Protein AF-A0A5J4PBJ5-F1 (afdb_monomer_lite)

Secondary structure (DSSP, 8-state):
--SSS-----SPPPPP---SS-----------SS-SS-------S-----PPS----HHHHHHTT-EEE-S--TT--EEEE-SSEEEEE-TTSSSS-HHHHTTSS--EEEESS-EE----TT---GGGGEEEEEETTEEEEEE----SSSHHHHHHHHHHHSSEEPP--------B-TTS-B--GGGEEEEEEEEETTTTEEEEEEEE-

Radius of gyration: 31.38 Å; chains: 1; bounding box: 60×84×75 Å

InterPro domains:
  IPR013320 Concanavalin A-like lectin/glucanase domain superfamily [SSF49899] (1-50)
  IPR041542 Beta-xylosidase, C-terminal Concanavalin A-like domain [PF17851] (7-49)

Sequence (209 aa):
STDGETFTTLGDRYPIAPGTWIGGKVGIFSSSPNIVQGKGYADFDYFRLQSPPQKIDREALVTRNNVHVEAFDTLSSLSVGNGSFTFTVDATGLQTFPEMYASGVPLGTYSEWGWHSYPNPKSLKQEESWQNFDFRGRPELYAVQIPLPGRAHEASEWYRINPHRMHLGNVGLELTDTNGAQKGANAISNIRQMLDLWNGEIISDFTYN

pLDDT: mean 91.48, std 8.56, range [60.34, 98.5]

Organism: NCBI:txid433724

Foldseek 3Di:
DVPVPDDDDDDDDDDDDDDDPDDDDDDDDDDDPDDDPDDDDDDDPDDDDDDDDDPDPVLVVQQVPKDKDFAWDLADWDWFDDQFKIWTDTLQQFQAPQVVNVVHPGTFIFGPPQKDADDDPVPQDQQLQWDWDDDPNDTDIDRDCDPDDDSSNVSSVRVVPPTDIDGPDGDHDQDADPVRHGDDSVQKHRWIWIQSRVVRDIDIDIDGD

Structure (mmCIF, N/CA/C/O backbone):
data_AF-A0A5J4PBJ5-F1
#
_entry.id   AF-A0A5J4PBJ5-F1
#
loop_
_atom_site.group_PDB
_atom_site.id
_atom_site.type_symbol
_atom_site.label_atom_id
_atom_site.label_alt_id
_atom_site.label_comp_id
_atom_site.label_asym_id
_atom_site.label_entity_id
_atom_site.label_seq_id
_atom_site.pdbx_PDB_ins_code
_atom_site.Cartn_x
_atom_site.Cartn_y
_atom_site.Cartn_z
_atom_site.occupancy
_atom_site.B_iso_or_equiv
_atom_site.auth_seq_id
_atom_site.auth_comp_id
_atom_site.auth_asym_id
_atom_site.auth_atom_id
_atom_site.pdbx_PDB_model_num
ATOM 1 N N . SER A 1 1 ? -22.355 -45.249 25.437 1.00 86.75 1 SER A N 1
ATOM 2 C CA . SER A 1 1 ? -21.402 -46.318 25.777 1.00 86.75 1 SER A CA 1
ATOM 3 C C . SER A 1 1 ? -21.585 -46.650 27.247 1.00 86.75 1 SER A C 1
ATOM 5 O O . SER A 1 1 ? -21.839 -45.729 28.017 1.00 86.75 1 SER A O 1
ATOM 7 N N . THR A 1 2 ? -21.515 -47.927 27.616 1.00 92.81 2 THR A N 1
ATOM 8 C CA . THR A 1 2 ? -21.540 -48.404 29.016 1.00 92.81 2 THR A CA 1
ATOM 9 C C . THR A 1 2 ? -20.227 -49.075 29.429 1.00 92.81 2 THR A C 1
ATOM 11 O O . THR A 1 2 ? -20.085 -49.463 30.580 1.00 92.81 2 THR A O 1
ATOM 14 N N . ASP A 1 3 ? -19.288 -49.226 28.494 1.00 94.38 3 ASP A N 1
ATOM 15 C CA . ASP A 1 3 ? -18.006 -49.927 28.639 1.00 94.38 3 ASP A CA 1
ATOM 16 C C . ASP A 1 3 ? -16.792 -49.009 28.393 1.00 94.38 3 ASP A C 1
ATOM 18 O O . ASP A 1 3 ? -15.665 -49.392 28.673 1.00 94.38 3 ASP A O 1
ATOM 22 N N . GLY A 1 4 ? -17.006 -47.796 27.874 1.00 86.69 4 GLY A N 1
ATOM 23 C CA . GLY A 1 4 ? -15.939 -46.867 27.493 1.00 86.69 4 GLY A CA 1
ATOM 24 C C . GLY A 1 4 ? -15.234 -47.212 26.175 1.00 86.69 4 GLY A C 1
ATOM 25 O O . GLY A 1 4 ? -14.397 -46.430 25.726 1.00 86.69 4 GLY A O 1
ATOM 26 N N . GLU A 1 5 ? -15.592 -48.325 25.532 1.00 91.69 5 GLU A N 1
ATOM 27 C CA . GLU A 1 5 ? -14.944 -48.842 24.319 1.00 91.69 5 GLU A CA 1
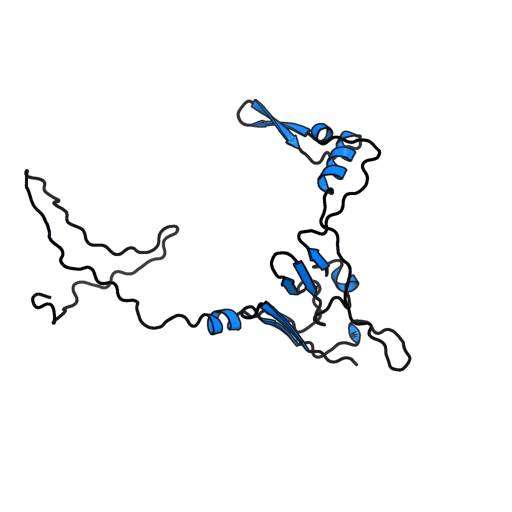ATOM 28 C C . GLU A 1 5 ? -15.894 -48.826 23.117 1.00 91.69 5 GLU A C 1
ATOM 30 O O . GLU A 1 5 ? -15.523 -48.384 22.027 1.00 91.69 5 GLU A O 1
ATOM 35 N N . THR A 1 6 ? -17.148 -49.237 23.316 1.00 93.62 6 THR A N 1
ATOM 36 C CA . THR A 1 6 ? -18.149 -49.335 22.255 1.00 93.62 6 THR A CA 1
ATOM 37 C C . THR A 1 6 ? -19.074 -48.123 22.274 1.00 93.62 6 THR A C 1
ATOM 39 O O . THR A 1 6 ? -19.805 -47.866 23.239 1.00 93.62 6 THR A O 1
ATOM 42 N N . PHE A 1 7 ? -19.086 -47.371 21.172 1.00 90.62 7 PHE A N 1
ATOM 43 C CA . PHE A 1 7 ? -19.901 -46.167 21.019 1.00 90.62 7 PHE A CA 1
ATOM 44 C C . PHE A 1 7 ? -21.021 -46.385 19.999 1.00 90.62 7 PHE A C 1
ATOM 46 O O . PHE A 1 7 ? -20.785 -46.814 18.874 1.00 90.62 7 PHE A O 1
ATOM 53 N N . THR A 1 8 ? -22.247 -46.035 20.387 1.00 93.00 8 THR A N 1
ATOM 54 C CA . THR A 1 8 ? -23.425 -46.038 19.512 1.00 93.00 8 THR A CA 1
ATOM 55 C C . THR A 1 8 ? -23.880 -44.602 19.303 1.00 93.00 8 THR A C 1
ATOM 57 O O . THR A 1 8 ? -24.011 -43.846 20.267 1.00 93.00 8 THR A O 1
ATOM 60 N N . THR A 1 9 ? -24.113 -44.216 18.051 1.00 90.00 9 THR A N 1
ATOM 61 C CA . THR A 1 9 ? -24.682 -42.907 17.715 1.00 90.00 9 THR A CA 1
ATOM 62 C C . THR A 1 9 ? -26.139 -42.837 18.173 1.00 90.00 9 THR A C 1
ATOM 64 O O . THR A 1 9 ? -26.901 -43.775 17.951 1.00 90.00 9 THR A O 1
ATOM 67 N N . LEU A 1 10 ? -26.522 -41.727 18.806 1.00 89.44 10 LEU A N 1
ATOM 68 C CA . LEU A 1 10 ? -27.890 -41.465 19.252 1.00 89.44 10 LEU A CA 1
ATOM 69 C C . LEU A 1 10 ? -28.446 -40.231 18.540 1.00 89.44 10 LEU A C 1
ATOM 71 O O . LEU A 1 10 ? -27.765 -39.209 18.469 1.00 89.44 10 LEU A O 1
ATOM 75 N N . GLY A 1 11 ? -29.698 -40.327 18.092 1.00 89.31 11 GLY A N 1
ATOM 76 C CA . GLY A 1 11 ? -30.426 -39.230 17.455 1.00 89.31 11 GLY A CA 1
ATOM 77 C C . GLY A 1 11 ? -29.933 -38.868 16.053 1.00 89.31 11 GLY A C 1
ATOM 78 O O . GLY A 1 11 ? -28.970 -39.433 15.530 1.00 89.31 11 GLY A O 1
ATOM 79 N N . ASP A 1 12 ? -30.624 -37.905 15.450 1.00 89.31 12 ASP A N 1
ATOM 80 C CA . ASP A 1 12 ? -30.258 -37.350 14.152 1.00 89.31 12 ASP A CA 1
ATOM 81 C C . ASP A 1 12 ? -29.127 -36.326 14.280 1.00 89.31 12 ASP A C 1
ATOM 83 O O . ASP A 1 12 ? -28.927 -35.692 15.322 1.00 89.31 12 ASP A O 1
ATOM 87 N N . ARG A 1 13 ? -28.387 -36.119 13.186 1.00 82.19 13 ARG A N 1
ATOM 88 C CA . ARG A 1 13 ? -27.387 -35.050 13.134 1.00 82.19 13 ARG A CA 1
ATOM 89 C C . ARG A 1 13 ? -28.071 -33.693 13.267 1.00 82.19 13 ARG A C 1
ATOM 91 O O . ARG A 1 13 ? -28.908 -33.330 12.445 1.00 82.19 13 ARG A O 1
ATOM 98 N N . TYR A 1 14 ? -27.635 -32.915 14.251 1.00 80.94 14 TYR A N 1
ATOM 99 C CA . TYR A 1 14 ? -28.054 -31.528 14.394 1.00 80.94 14 TYR A CA 1
ATOM 100 C C . TYR A 1 14 ? -27.397 -30.657 13.303 1.00 80.94 14 TYR A C 1
ATOM 102 O O . TYR A 1 14 ? -26.163 -30.622 13.224 1.00 80.94 14 TYR A O 1
ATOM 110 N N . PRO A 1 15 ? -28.169 -29.953 12.455 1.00 79.75 15 PRO A N 1
ATOM 111 C CA . PRO A 1 15 ? -27.610 -29.061 11.448 1.00 79.75 15 PRO A CA 1
ATOM 112 C C . PRO A 1 15 ? -27.030 -27.809 12.117 1.00 79.75 15 PRO A C 1
ATOM 114 O O . PRO A 1 15 ? -27.721 -27.082 12.828 1.00 79.75 15 PRO A O 1
ATOM 117 N N . ILE A 1 16 ? -25.746 -27.540 11.883 1.00 77.56 16 ILE A N 1
ATOM 118 C CA . ILE A 1 16 ? -25.088 -26.329 12.383 1.00 77.56 16 ILE A CA 1
ATOM 119 C C . ILE A 1 16 ? -25.362 -25.188 11.397 1.00 77.56 16 ILE A C 1
ATOM 121 O O . ILE A 1 16 ? -25.032 -25.305 10.218 1.00 77.56 16 ILE A O 1
ATOM 125 N N . ALA A 1 17 ? -25.933 -24.084 11.884 1.00 79.81 17 ALA A N 1
ATOM 126 C CA . ALA A 1 17 ? -26.151 -22.861 11.112 1.00 79.81 17 ALA A CA 1
ATOM 127 C C . ALA A 1 17 ? -25.206 -21.734 11.586 1.00 79.81 17 ALA A C 1
ATOM 129 O O . ALA A 1 17 ? -24.946 -21.634 12.790 1.00 79.81 17 ALA A O 1
ATOM 130 N N . PRO A 1 18 ? -24.692 -20.876 10.685 1.00 76.19 18 PRO A N 1
ATOM 131 C CA . PRO A 1 18 ? -23.873 -19.726 11.065 1.00 76.19 18 PRO A CA 1
ATOM 132 C C . PRO A 1 18 ? -24.654 -18.731 11.937 1.00 76.19 18 PRO A C 1
ATOM 134 O O . PRO A 1 18 ? -25.754 -18.316 11.577 1.00 76.19 18 PRO A O 1
ATOM 137 N N . GLY A 1 19 ? -24.073 -18.327 13.069 1.00 73.81 19 GLY A N 1
ATOM 138 C CA . GLY A 1 19 ? -24.563 -17.231 13.912 1.00 73.81 19 GLY A CA 1
ATOM 139 C C . GLY A 1 19 ? -23.715 -15.965 13.752 1.00 73.81 19 GLY A C 1
ATOM 140 O O . GLY A 1 19 ? -22.607 -16.017 13.226 1.00 73.81 19 GLY A O 1
ATOM 141 N N . THR A 1 20 ? -24.219 -14.819 14.215 1.00 71.81 20 THR A N 1
ATOM 142 C CA . THR A 1 20 ? -23.612 -13.501 13.941 1.00 71.81 20 THR A CA 1
ATOM 143 C C . THR A 1 20 ? -22.447 -13.129 14.872 1.00 71.81 20 THR A C 1
ATOM 145 O O . THR A 1 20 ? -21.582 -12.365 14.461 1.00 71.81 20 THR A O 1
ATOM 148 N N . TRP A 1 21 ? -22.398 -13.642 16.114 1.00 61.44 21 TRP A N 1
ATOM 149 C CA . TRP A 1 21 ? -21.485 -13.095 17.144 1.00 61.44 21 TRP A CA 1
ATOM 150 C C . TRP A 1 21 ? -20.785 -14.110 18.058 1.00 61.44 21 TRP A C 1
ATOM 152 O O . TRP A 1 21 ? -19.804 -13.761 18.709 1.00 61.44 21 TRP A O 1
ATOM 162 N N . ILE A 1 22 ? -21.257 -15.357 18.143 1.00 61.50 22 ILE A N 1
ATOM 163 C CA . ILE A 1 22 ? -20.653 -16.391 18.998 1.00 61.50 22 ILE A CA 1
ATOM 164 C C . ILE A 1 22 ? -20.641 -17.709 18.218 1.00 61.50 22 ILE A C 1
ATOM 166 O O . ILE A 1 22 ? -21.672 -18.128 17.694 1.00 61.50 22 ILE A O 1
ATOM 170 N N . GLY A 1 23 ? -19.470 -18.346 18.125 1.00 76.06 23 GLY A N 1
ATOM 171 C CA . GLY A 1 23 ? -19.312 -19.663 17.501 1.00 76.06 23 GLY A CA 1
ATOM 172 C C . GLY A 1 23 ? -19.930 -20.796 18.329 1.00 76.06 23 GLY A C 1
ATOM 173 O O . GLY A 1 23 ? -20.296 -20.613 19.491 1.00 76.06 23 GLY A O 1
ATOM 174 N N . GLY A 1 24 ? -20.029 -21.987 17.734 1.00 78.62 24 GLY A N 1
ATOM 175 C CA . GLY A 1 24 ? -20.521 -23.179 18.429 1.00 78.62 24 GLY A CA 1
ATOM 176 C C . GLY A 1 24 ? -19.704 -23.495 19.688 1.00 78.62 24 GLY A C 1
ATOM 177 O O . GLY A 1 24 ? -18.477 -23.399 19.682 1.00 78.62 24 GLY A O 1
ATOM 178 N N . LYS A 1 25 ? -20.389 -23.878 20.769 1.00 83.31 25 LYS A N 1
ATOM 179 C CA . LYS A 1 25 ? -19.780 -24.310 22.034 1.00 83.31 25 LYS A CA 1
ATOM 180 C C . LYS A 1 25 ? -20.180 -25.749 22.328 1.00 83.31 25 LYS A C 1
ATOM 182 O O . LYS A 1 25 ? -21.309 -26.146 22.059 1.00 83.31 25 LYS A O 1
ATOM 187 N N . VAL A 1 26 ? -19.261 -26.501 22.918 1.00 85.12 26 VAL A N 1
ATOM 188 C CA . VAL A 1 26 ? -19.508 -27.839 23.459 1.00 85.12 26 VAL A CA 1
ATOM 189 C C . VAL A 1 26 ? -19.313 -27.789 24.971 1.00 85.12 26 VAL A C 1
ATOM 191 O O . VAL A 1 26 ? -18.428 -27.086 25.457 1.00 85.12 26 VAL A O 1
ATOM 194 N N . GLY A 1 27 ? -20.153 -28.499 25.719 1.00 88.81 27 GLY A N 1
ATOM 195 C CA . GLY A 1 27 ? -20.081 -28.520 27.174 1.00 88.81 27 GLY A CA 1
ATOM 196 C C . GLY A 1 27 ? -20.908 -29.643 27.782 1.00 88.81 27 GLY A C 1
ATOM 197 O O . GLY A 1 27 ? -21.779 -30.217 27.131 1.00 88.81 27 GLY A O 1
ATOM 198 N N . ILE A 1 28 ? -20.612 -29.936 29.043 1.00 91.75 28 ILE A N 1
ATOM 199 C CA . ILE A 1 28 ? -21.356 -30.864 29.891 1.00 91.75 28 ILE A CA 1
ATOM 200 C C . ILE A 1 28 ? -22.253 -30.029 30.812 1.00 91.75 28 ILE A C 1
ATOM 202 O O . ILE A 1 28 ? -21.803 -29.026 31.364 1.00 91.75 28 ILE A O 1
ATOM 206 N N . PHE A 1 29 ? -23.511 -30.432 30.991 1.00 89.81 29 PHE A N 1
ATOM 207 C CA . PHE A 1 29 ? -24.440 -29.786 31.918 1.00 89.81 29 PHE A CA 1
ATOM 208 C C . PHE A 1 29 ? -25.154 -30.827 32.786 1.00 89.81 29 PHE A C 1
ATOM 210 O O . PHE A 1 29 ? -25.405 -31.948 32.351 1.00 89.81 29 PHE A O 1
ATOM 217 N N . SER A 1 30 ? -25.496 -30.440 34.014 1.00 86.44 30 SER A N 1
ATOM 218 C CA . SER A 1 30 ? -26.369 -31.193 34.918 1.00 86.44 30 SER A CA 1
ATOM 219 C C . SER A 1 30 ? -27.529 -30.281 35.298 1.00 86.44 30 SER A C 1
ATOM 221 O O . SER A 1 30 ? -27.309 -29.172 35.786 1.00 86.44 30 SER A O 1
ATOM 223 N N . SER A 1 31 ? -28.760 -30.701 35.011 1.00 84.38 31 SER A N 1
ATOM 224 C CA . SER A 1 31 ? -29.967 -29.917 35.271 1.00 84.38 31 SER A CA 1
ATOM 225 C C . SER A 1 31 ? -31.034 -30.771 35.951 1.00 84.38 31 SER A C 1
ATOM 227 O O . SER A 1 31 ? -31.181 -31.958 35.669 1.00 84.38 31 SER A O 1
ATOM 229 N N . SER A 1 32 ? -31.789 -30.156 36.864 1.00 80.69 32 SER A N 1
ATOM 230 C CA . SER A 1 32 ? -32.938 -30.772 37.535 1.00 80.69 32 SER A CA 1
ATOM 231 C C . SER A 1 32 ? -34.193 -29.961 37.199 1.00 80.69 32 SER A C 1
ATOM 233 O O . SER A 1 32 ? -34.462 -28.953 37.853 1.00 80.69 32 SER A O 1
ATOM 235 N N . PRO A 1 33 ? -34.936 -30.328 36.139 1.00 71.56 33 PRO A N 1
ATOM 236 C CA . PRO A 1 33 ? -36.026 -29.499 35.619 1.00 71.56 33 PRO A CA 1
ATOM 237 C C . PRO A 1 33 ? -37.281 -29.475 36.511 1.00 71.56 33 PRO A C 1
ATOM 239 O O . PRO A 1 33 ? -38.112 -28.591 36.345 1.00 71.56 33 PRO A O 1
ATOM 242 N N . ASN A 1 34 ? -37.409 -30.395 37.478 1.00 71.00 34 ASN A N 1
ATOM 243 C CA . ASN A 1 34 ? -38.573 -30.528 38.363 1.00 71.00 34 ASN A CA 1
ATOM 244 C C . ASN A 1 34 ? -38.145 -30.470 39.837 1.00 71.00 34 ASN A C 1
ATOM 246 O O . ASN A 1 34 ? -38.118 -31.494 40.518 1.00 71.00 34 ASN A O 1
ATOM 250 N N . ILE A 1 35 ? -37.761 -29.284 40.318 1.00 60.34 35 ILE A N 1
ATOM 251 C CA . ILE A 1 35 ? -37.237 -29.076 41.677 1.00 60.34 35 ILE A CA 1
ATOM 252 C C . ILE A 1 35 ? -38.293 -29.454 42.732 1.00 60.34 35 ILE A C 1
ATOM 254 O O . ILE A 1 35 ? -39.087 -28.630 43.176 1.00 60.34 35 ILE A O 1
ATOM 258 N N . VAL A 1 36 ? -38.251 -30.700 43.191 1.00 63.38 36 VAL A N 1
ATOM 259 C CA . VAL A 1 36 ? -38.542 -31.046 44.582 1.00 63.38 36 VAL A CA 1
ATOM 260 C C . VAL A 1 36 ? -37.186 -30.998 45.279 1.00 63.38 36 VAL A C 1
ATOM 262 O O . VAL A 1 36 ? -36.222 -31.537 44.741 1.00 63.38 36 VAL A O 1
ATOM 265 N N . GLN A 1 37 ? -37.075 -30.292 46.406 1.00 62.34 37 GLN A N 1
ATOM 266 C CA . GLN A 1 37 ? -35.849 -30.152 47.210 1.00 62.34 37 GLN A CA 1
ATOM 267 C C . GLN A 1 37 ? -34.965 -31.418 47.152 1.00 62.34 37 GLN A C 1
ATOM 269 O O . GLN A 1 37 ? -35.304 -32.447 47.732 1.00 62.34 37 GLN A O 1
ATOM 274 N N . GLY A 1 38 ? -33.848 -31.362 46.422 1.00 65.00 38 GLY A N 1
ATOM 275 C CA . GLY A 1 38 ? -33.035 -32.540 46.119 1.00 65.00 38 GLY A CA 1
ATOM 276 C C . GLY A 1 38 ? -31.552 -32.200 46.015 1.00 65.00 38 GLY A C 1
ATOM 277 O O . GLY A 1 38 ? -31.186 -31.138 45.521 1.00 65.00 38 GLY A O 1
ATOM 278 N N . LYS A 1 39 ? -30.697 -33.108 46.498 1.00 71.81 39 LYS A N 1
ATOM 279 C CA . LYS A 1 39 ? -29.227 -32.972 46.542 1.00 71.81 39 LYS A CA 1
ATOM 280 C C . LYS A 1 39 ? -28.530 -33.681 45.368 1.00 71.81 39 LYS A C 1
ATOM 282 O O . LYS A 1 39 ? -27.473 -34.276 45.552 1.00 71.81 39 LYS A O 1
ATOM 287 N N . GLY A 1 40 ? -29.156 -33.708 44.192 1.00 78.50 40 GLY A N 1
ATOM 288 C CA . GLY A 1 40 ? -28.596 -34.408 43.033 1.00 78.50 40 GLY A CA 1
ATOM 289 C C . GLY A 1 40 ? -27.263 -33.798 42.595 1.00 78.50 40 GLY A C 1
ATOM 290 O O . GLY A 1 40 ? -27.162 -32.580 42.469 1.00 78.50 40 GLY A O 1
ATOM 291 N N . TYR A 1 41 ? -26.258 -34.638 42.352 1.00 84.38 41 TYR A N 1
ATOM 292 C CA . TYR A 1 41 ? -24.977 -34.253 41.762 1.00 84.38 41 TYR A CA 1
ATOM 293 C C . TYR A 1 41 ? -24.622 -35.217 40.625 1.00 84.38 41 TYR A C 1
ATOM 295 O O . TYR A 1 41 ? -25.088 -36.356 40.598 1.00 84.38 41 TYR A O 1
ATOM 303 N N . ALA A 1 42 ? -23.821 -34.739 39.677 1.00 90.56 42 ALA A N 1
ATOM 304 C CA . ALA A 1 42 ? -23.218 -35.549 38.628 1.00 90.56 42 ALA A CA 1
ATOM 305 C C . ALA A 1 42 ? -21.701 -35.407 38.749 1.00 90.56 42 ALA A C 1
ATOM 307 O O . ALA A 1 42 ? -21.215 -34.295 38.961 1.00 90.56 42 ALA A O 1
ATOM 308 N N . ASP A 1 43 ? -20.990 -36.522 38.636 1.00 92.88 43 ASP A N 1
ATOM 309 C CA . ASP A 1 43 ? -19.534 -36.566 38.699 1.00 92.88 43 ASP A CA 1
ATOM 310 C C . ASP A 1 43 ? -18.984 -36.966 37.327 1.00 92.88 43 ASP A C 1
ATOM 312 O O . ASP A 1 43 ? -19.489 -37.902 36.699 1.00 92.88 43 ASP A O 1
ATOM 316 N N . PHE A 1 44 ? -18.003 -36.213 36.835 1.00 92.75 44 PHE A N 1
ATOM 317 C CA . PHE A 1 44 ? -17.455 -36.356 35.488 1.00 92.75 44 PHE A CA 1
ATOM 318 C C . PHE A 1 44 ? -15.951 -36.576 35.584 1.00 92.75 44 PHE A C 1
ATOM 320 O O . PHE A 1 44 ? -15.212 -35.664 35.942 1.00 92.75 44 PHE A O 1
ATOM 327 N N . ASP A 1 45 ? -15.507 -37.772 35.208 1.00 93.56 45 ASP A N 1
ATOM 328 C CA . ASP A 1 45 ? -14.101 -38.171 35.306 1.00 93.56 45 ASP A CA 1
ATOM 329 C C . ASP A 1 45 ? -13.203 -37.417 34.304 1.00 93.56 45 ASP A C 1
ATOM 331 O O . ASP A 1 45 ? -12.143 -36.899 34.653 1.00 93.56 45 ASP A O 1
ATOM 335 N N . TYR A 1 46 ? -13.640 -37.269 33.046 1.00 91.88 46 TYR A N 1
ATOM 336 C CA . TYR A 1 46 ? -12.888 -36.510 32.043 1.00 91.88 46 TYR A CA 1
ATOM 337 C C . TYR A 1 46 ? -13.766 -35.871 30.963 1.00 91.88 46 TYR A C 1
ATOM 339 O O . TYR A 1 46 ? -14.846 -36.350 30.617 1.00 91.88 46 TYR A O 1
ATOM 347 N N . PHE A 1 47 ? -13.237 -34.803 30.361 1.00 90.75 47 PHE A N 1
ATOM 348 C CA . PHE A 1 47 ? -13.754 -34.194 29.137 1.00 90.75 47 PHE A CA 1
ATOM 349 C C . PHE A 1 47 ? -12.658 -34.214 28.068 1.00 90.75 47 PHE A C 1
ATOM 351 O O . PHE A 1 47 ? -11.582 -33.649 28.263 1.00 90.75 47 PHE A O 1
ATOM 358 N N . ARG A 1 48 ? -12.913 -34.882 26.936 1.00 87.44 48 ARG A N 1
ATOM 359 C CA . ARG A 1 48 ? -11.948 -35.012 25.835 1.00 87.44 48 ARG A CA 1
ATOM 360 C C . ARG A 1 48 ? -12.446 -34.266 24.601 1.00 87.44 48 ARG A C 1
ATOM 362 O O . ARG A 1 48 ? -13.476 -34.622 24.038 1.00 87.44 48 ARG A O 1
ATOM 369 N N . LEU A 1 49 ? -11.662 -33.291 24.145 1.00 84.19 49 LEU A N 1
ATOM 370 C CA . LEU A 1 49 ? -11.829 -32.642 22.846 1.00 84.19 49 LEU A CA 1
ATOM 371 C C . LEU A 1 49 ? -10.745 -33.157 21.891 1.00 84.19 49 LEU A C 1
ATOM 373 O O . LEU A 1 49 ? -9.564 -33.137 22.231 1.00 84.19 49 LEU A O 1
ATOM 377 N N . GLN A 1 50 ? -11.134 -33.613 20.703 1.00 79.44 50 GLN A N 1
ATOM 378 C CA . GLN A 1 50 ? -10.205 -33.984 19.635 1.00 79.44 50 GLN A CA 1
ATOM 379 C C . GLN A 1 50 ? -10.497 -33.113 18.416 1.00 79.44 50 GLN A C 1
ATOM 381 O O . GLN A 1 50 ? -11.648 -32.995 17.997 1.00 79.44 50 GLN A O 1
ATOM 386 N N . SER A 1 51 ? -9.463 -32.483 17.860 1.00 69.94 51 SER A N 1
ATOM 387 C CA . SER A 1 51 ? -9.599 -31.739 16.608 1.00 69.94 51 SER A CA 1
ATOM 388 C C . SER A 1 51 ? -9.980 -32.698 15.474 1.00 69.94 51 SER A C 1
ATOM 390 O O . SER A 1 51 ? -9.402 -33.785 15.397 1.00 69.94 51 SER A O 1
ATOM 392 N N . PRO A 1 52 ? -10.903 -32.324 14.570 1.00 65.75 52 PRO A N 1
ATOM 393 C CA . PRO A 1 52 ? -11.124 -33.102 13.355 1.00 65.75 52 PRO A CA 1
ATOM 394 C C . PRO A 1 52 ? -9.844 -33.113 12.484 1.00 65.75 52 PRO A C 1
ATOM 396 O O . PRO A 1 52 ? -9.073 -32.149 12.534 1.00 65.75 52 PRO A O 1
ATOM 399 N N . PRO A 1 53 ? -9.587 -34.160 11.672 1.00 65.44 53 PRO A N 1
ATOM 400 C CA . PRO A 1 53 ? -8.563 -34.099 10.621 1.00 65.44 53 PRO A CA 1
ATOM 401 C C . PRO A 1 53 ? -9.099 -33.177 9.504 1.00 65.44 53 PRO A C 1
ATOM 403 O O . PRO A 1 53 ? -10.300 -33.173 9.258 1.00 65.44 53 PRO A O 1
ATOM 406 N N . GLN A 1 54 ? -8.366 -32.321 8.790 1.00 67.31 54 GLN A N 1
ATOM 407 C CA . GLN A 1 54 ? -6.947 -32.119 8.491 1.00 67.31 54 GLN A CA 1
ATOM 408 C C . GLN A 1 54 ? -6.581 -30.658 8.837 1.00 67.31 54 GLN A C 1
ATOM 410 O O . GLN A 1 54 ? -7.399 -29.751 8.677 1.00 67.31 54 GLN A O 1
ATOM 415 N N . LYS A 1 55 ? -5.360 -30.407 9.329 1.00 81.81 55 LYS A N 1
ATOM 416 C CA . LYS A 1 55 ? -4.864 -29.046 9.608 1.00 81.81 55 LYS A CA 1
ATOM 417 C C . LYS A 1 55 ? -4.962 -28.203 8.328 1.00 81.81 55 LYS A C 1
ATOM 419 O O . LYS A 1 55 ? -4.537 -28.670 7.278 1.00 81.81 55 LYS A O 1
ATOM 424 N N . ILE A 1 56 ? -5.507 -26.985 8.417 1.00 87.06 56 ILE A N 1
ATOM 425 C CA . ILE A 1 56 ? -5.550 -26.056 7.276 1.00 87.06 56 ILE A CA 1
ATOM 426 C C . ILE A 1 56 ? -4.119 -25.825 6.795 1.00 87.06 56 ILE A C 1
ATOM 428 O O . ILE A 1 56 ? -3.272 -25.379 7.578 1.00 87.06 56 ILE A O 1
ATOM 432 N N . ASP A 1 57 ? -3.886 -26.103 5.517 1.00 92.06 57 ASP A N 1
ATOM 433 C CA . ASP A 1 57 ? -2.697 -25.645 4.816 1.00 92.06 57 ASP A CA 1
ATOM 434 C C . ASP A 1 57 ? -2.820 -24.132 4.610 1.00 92.06 57 ASP A C 1
ATOM 436 O O . ASP A 1 57 ? -3.546 -23.649 3.739 1.00 92.06 57 ASP A O 1
ATOM 440 N N . ARG A 1 58 ? -2.206 -23.377 5.525 1.00 94.56 58 ARG A N 1
ATOM 441 C CA . ARG A 1 58 ? -2.285 -21.914 5.532 1.00 94.56 58 ARG A CA 1
ATOM 442 C C . ARG A 1 58 ? -1.471 -21.300 4.409 1.00 94.56 58 ARG A C 1
ATOM 444 O O . ARG A 1 58 ? -1.887 -20.269 3.903 1.00 94.56 58 ARG A O 1
ATOM 451 N N . GLU A 1 59 ? -0.364 -21.928 4.036 1.00 95.62 59 GLU A N 1
ATOM 452 C CA . GLU A 1 59 ? 0.484 -21.447 2.954 1.00 95.62 59 GLU A CA 1
ATOM 453 C C . GLU A 1 59 ? -0.282 -21.559 1.640 1.00 95.62 59 GLU A C 1
ATOM 455 O O . GLU A 1 59 ? -0.577 -20.539 1.028 1.00 95.62 59 GLU A O 1
ATOM 460 N N . ALA A 1 60 ? -0.802 -22.746 1.308 1.00 95.25 60 ALA A N 1
ATOM 461 C CA . ALA A 1 60 ? -1.631 -22.922 0.114 1.00 95.25 60 ALA A CA 1
ATOM 462 C C . ALA A 1 60 ? -2.872 -22.005 0.102 1.00 95.25 60 ALA A C 1
ATOM 464 O O . ALA A 1 60 ? -3.285 -21.501 -0.947 1.00 95.25 60 ALA A O 1
ATOM 465 N N . LEU A 1 61 ? -3.481 -21.769 1.271 1.00 94.75 61 LEU A N 1
ATOM 466 C CA . LEU A 1 61 ? -4.615 -20.856 1.416 1.00 94.75 61 LEU A CA 1
ATOM 467 C C . LEU A 1 61 ? -4.238 -19.389 1.164 1.00 94.75 61 LEU A C 1
ATOM 469 O O . LEU A 1 61 ? -5.046 -18.657 0.597 1.00 94.75 61 LEU A O 1
ATOM 473 N N . VAL A 1 62 ? -3.067 -18.942 1.609 1.00 97.31 62 VAL A N 1
ATOM 474 C CA . VAL A 1 62 ? -2.600 -17.565 1.404 1.00 97.31 62 VAL A CA 1
ATOM 475 C C . VAL A 1 62 ? -2.125 -17.392 -0.036 1.00 97.31 62 VAL A C 1
ATOM 477 O O . VAL A 1 62 ? -2.638 -16.519 -0.730 1.00 97.31 62 VAL A O 1
ATOM 480 N N . THR A 1 63 ? -1.263 -18.286 -0.523 1.00 97.00 63 THR A N 1
ATOM 481 C CA . THR A 1 63 ? -0.646 -18.215 -1.855 1.00 97.00 63 THR A CA 1
ATOM 482 C C . THR A 1 63 ? -1.668 -18.193 -2.989 1.00 97.00 63 THR A C 1
ATOM 484 O O . THR A 1 63 ? -1.485 -17.464 -3.958 1.00 97.00 63 THR A O 1
ATOM 487 N N . ARG A 1 64 ? -2.798 -18.912 -2.879 1.00 96.62 64 ARG A N 1
ATOM 488 C CA . ARG A 1 64 ? -3.851 -18.864 -3.917 1.00 96.62 64 ARG A CA 1
ATOM 489 C C . ARG A 1 64 ? -4.499 -17.480 -4.089 1.00 96.62 64 ARG A C 1
ATOM 491 O O . ARG A 1 64 ? -5.250 -17.290 -5.038 1.00 96.62 64 ARG A O 1
ATOM 498 N N . ASN A 1 65 ? -4.301 -16.576 -3.127 1.00 97.44 65 ASN A N 1
ATOM 499 C CA . ASN A 1 65 ? -4.821 -15.210 -3.137 1.00 97.44 65 ASN A CA 1
ATOM 500 C C . ASN A 1 65 ? -3.721 -14.171 -3.408 1.00 97.44 65 ASN A C 1
ATOM 502 O O . ASN A 1 65 ? -3.985 -12.981 -3.236 1.00 97.44 65 ASN A O 1
ATOM 506 N N . ASN A 1 66 ? -2.509 -14.591 -3.796 1.00 98.38 66 ASN A N 1
ATOM 507 C CA . ASN A 1 66 ? -1.477 -13.655 -4.229 1.00 98.38 66 ASN A CA 1
ATOM 508 C C . ASN A 1 66 ? -2.037 -12.739 -5.325 1.00 98.38 66 ASN A C 1
ATOM 510 O O . ASN A 1 66 ? -2.777 -13.172 -6.213 1.00 98.38 66 ASN A O 1
ATOM 514 N N . VAL A 1 67 ? -1.721 -11.451 -5.224 1.00 97.69 67 VAL A N 1
ATOM 515 C CA . VAL A 1 67 ? -2.211 -10.450 -6.175 1.00 97.69 67 VAL A CA 1
ATOM 516 C C . VAL A 1 67 ? -1.300 -10.476 -7.388 1.00 97.69 67 VAL A C 1
ATOM 518 O O . VAL A 1 67 ? -0.084 -10.419 -7.227 1.00 97.69 67 VAL A O 1
ATOM 521 N N . HIS A 1 68 ? -1.882 -10.537 -8.582 1.00 97.81 68 HIS A N 1
ATOM 522 C CA . HIS A 1 68 ? -1.154 -10.543 -9.846 1.00 97.81 68 HIS A CA 1
ATOM 523 C C . HIS A 1 68 ? -1.500 -9.301 -10.668 1.00 97.81 68 HIS A C 1
ATOM 525 O O . HIS A 1 68 ? -2.674 -8.959 -10.810 1.00 97.81 68 HIS A O 1
ATOM 531 N N . VAL A 1 69 ? -0.477 -8.647 -11.219 1.00 97.62 69 VAL A N 1
ATOM 532 C CA . VAL A 1 69 ? -0.592 -7.478 -12.099 1.00 97.62 69 VAL A CA 1
ATOM 533 C C . VAL A 1 69 ? 0.167 -7.779 -13.393 1.00 97.62 69 VAL A C 1
ATOM 535 O O . VAL A 1 69 ? 1.355 -8.099 -13.367 1.00 97.62 69 VAL A O 1
ATOM 538 N N . GLU A 1 70 ? -0.527 -7.706 -14.530 1.00 97.75 70 GLU A N 1
ATOM 539 C CA . GLU A 1 70 ? -0.002 -8.116 -15.849 1.00 97.75 70 GLU A CA 1
ATOM 540 C C . GLU A 1 70 ? 0.165 -6.947 -16.835 1.00 97.75 70 GLU A C 1
ATOM 542 O O . GLU A 1 70 ? 0.609 -7.118 -17.970 1.00 97.75 70 GLU A O 1
ATOM 547 N N . ALA A 1 71 ? -0.202 -5.736 -16.419 1.00 97.25 71 ALA A N 1
ATOM 548 C CA . ALA A 1 71 ? -0.097 -4.522 -17.215 1.00 97.25 71 ALA A CA 1
ATOM 549 C C . ALA A 1 71 ? 0.036 -3.304 -16.298 1.00 97.25 71 ALA A C 1
ATOM 551 O O . ALA A 1 71 ? -0.279 -3.377 -15.111 1.00 97.25 71 ALA A O 1
ATOM 552 N N . PHE A 1 72 ? 0.460 -2.167 -16.852 1.00 96.94 72 PHE A N 1
ATOM 553 C CA . PHE A 1 72 ? 0.299 -0.904 -16.137 1.00 96.94 72 PHE A CA 1
ATOM 554 C C . PHE A 1 72 ? -1.185 -0.622 -15.922 1.00 96.94 72 PHE A C 1
ATOM 556 O O . PHE A 1 72 ? -1.957 -0.541 -16.876 1.00 96.94 72 PHE A O 1
ATOM 563 N N . ASP A 1 73 ? -1.551 -0.426 -14.665 1.00 95.06 73 ASP A N 1
ATOM 564 C CA . ASP A 1 73 ? -2.877 -0.012 -14.247 1.00 95.06 73 ASP A CA 1
ATOM 565 C C . ASP A 1 73 ? -2.703 0.973 -13.096 1.00 95.06 73 ASP A C 1
ATOM 567 O O . ASP A 1 73 ? -2.167 0.637 -12.040 1.00 95.06 73 ASP A O 1
ATOM 571 N N . THR A 1 74 ? -3.155 2.205 -13.316 1.00 95.88 74 THR A N 1
ATOM 572 C CA . THR A 1 74 ? -2.972 3.314 -12.377 1.00 95.88 74 THR A CA 1
ATOM 573 C C . THR A 1 74 ? -3.711 3.106 -11.059 1.00 95.88 74 THR A C 1
ATOM 575 O O . THR A 1 74 ? -3.449 3.834 -10.103 1.00 95.88 74 THR A O 1
ATOM 578 N N . LEU A 1 75 ? -4.618 2.129 -10.987 1.00 96.06 75 LEU A N 1
ATOM 579 C CA . LEU A 1 75 ? -5.367 1.769 -9.787 1.00 96.06 75 LEU A CA 1
ATOM 580 C C . LEU A 1 75 ? -4.845 0.501 -9.096 1.00 96.06 75 LEU A C 1
ATOM 582 O O . LEU A 1 75 ? -5.308 0.190 -8.000 1.00 96.06 75 LEU A O 1
ATOM 586 N N . SER A 1 76 ? -3.872 -0.188 -9.697 1.00 94.69 76 SER A N 1
ATOM 587 C CA . SER A 1 76 ? -3.337 -1.467 -9.216 1.00 94.69 76 SER A CA 1
ATOM 588 C C . SER A 1 76 ? -1.846 -1.378 -8.869 1.00 94.69 76 SER A C 1
ATOM 590 O O . SER A 1 76 ? -1.062 -2.253 -9.231 1.00 94.69 76 SER A O 1
ATOM 592 N N . SER A 1 77 ? -1.436 -0.321 -8.159 1.00 96.69 77 SER A N 1
ATOM 593 C CA . SER A 1 77 ? -0.099 -0.275 -7.556 1.00 96.69 77 SER A CA 1
ATOM 594 C C . SER A 1 77 ? -0.023 -1.195 -6.333 1.00 96.69 77 SER A C 1
ATOM 596 O O . SER A 1 77 ? -0.999 -1.379 -5.601 1.00 96.69 77 SER A O 1
ATOM 598 N N . LEU A 1 78 ? 1.145 -1.801 -6.115 1.00 97.88 78 LEU A N 1
ATOM 599 C CA . LEU A 1 78 ? 1.379 -2.728 -5.006 1.00 97.88 78 LEU A CA 1
ATOM 600 C C . LEU A 1 78 ? 2.265 -2.074 -3.951 1.00 97.88 78 LEU A C 1
ATOM 602 O O . LEU A 1 78 ? 3.165 -1.304 -4.279 1.00 97.88 78 LEU A O 1
ATOM 606 N N . SER A 1 79 ? 2.042 -2.400 -2.679 1.00 97.44 79 SER A N 1
ATOM 607 C CA . SER A 1 79 ? 2.823 -1.857 -1.566 1.00 97.44 79 SER A CA 1
ATOM 608 C C . SER A 1 79 ? 3.429 -2.963 -0.719 1.00 97.44 79 SER A C 1
ATOM 610 O O . SER A 1 79 ? 2.760 -3.939 -0.385 1.00 97.44 79 SER A O 1
ATOM 612 N N . VAL A 1 80 ? 4.670 -2.751 -0.292 1.00 97.12 80 VAL A N 1
ATOM 613 C CA . VAL A 1 80 ? 5.333 -3.539 0.753 1.00 97.12 80 VAL A CA 1
ATOM 614 C C . VAL A 1 80 ? 5.763 -2.635 1.890 1.00 97.12 80 VAL A C 1
ATOM 616 O O . VAL A 1 80 ? 6.045 -1.450 1.703 1.00 97.12 80 VAL A O 1
ATOM 619 N N . GLY A 1 81 ? 5.810 -3.188 3.095 1.00 96.75 81 GLY A N 1
ATOM 620 C CA . GLY A 1 81 ? 6.199 -2.438 4.273 1.00 96.75 81 GLY A CA 1
ATOM 621 C C . GLY A 1 81 ? 6.442 -3.329 5.476 1.00 96.75 81 GLY A C 1
ATOM 622 O O . GLY A 1 81 ? 6.055 -4.492 5.503 1.00 96.75 81 GLY A O 1
ATOM 623 N N . ASN A 1 82 ? 7.083 -2.759 6.488 1.00 96.25 82 ASN A N 1
ATOM 624 C CA . ASN A 1 82 ? 7.477 -3.462 7.712 1.00 96.25 82 ASN A CA 1
ATOM 625 C C . ASN A 1 82 ? 6.816 -2.872 8.972 1.00 96.25 82 ASN A C 1
ATOM 627 O O . ASN A 1 82 ? 7.331 -3.021 10.075 1.00 96.25 82 ASN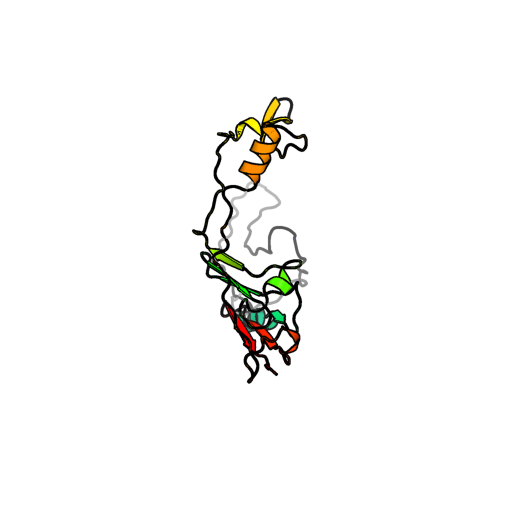 A O 1
ATOM 631 N N . GLY A 1 83 ? 5.703 -2.152 8.801 1.00 94.25 83 GLY A N 1
ATOM 632 C CA . GLY A 1 83 ? 5.002 -1.426 9.865 1.00 94.25 83 GLY A CA 1
ATOM 633 C C . GLY A 1 83 ? 5.514 0.000 10.088 1.00 94.25 83 GLY A C 1
ATOM 634 O O . GLY A 1 83 ? 4.702 0.897 10.299 1.00 94.25 83 GLY A O 1
ATOM 635 N N . SER A 1 84 ? 6.821 0.232 9.944 1.00 96.69 84 SER A N 1
ATOM 636 C CA . SER A 1 84 ? 7.456 1.550 10.138 1.00 96.69 84 SER A CA 1
ATOM 637 C C . SER A 1 84 ? 7.841 2.250 8.830 1.00 96.69 84 SER A C 1
ATOM 639 O O . SER A 1 84 ? 8.115 3.450 8.823 1.00 96.69 84 SER A O 1
ATOM 641 N N . PHE A 1 85 ? 7.880 1.517 7.721 1.00 96.75 85 PHE A N 1
ATOM 642 C CA . PHE A 1 85 ? 8.223 1.992 6.383 1.00 96.75 85 PHE A CA 1
ATOM 643 C C . PHE A 1 85 ? 7.311 1.330 5.349 1.00 96.75 85 PHE A C 1
ATOM 645 O O . PHE A 1 85 ? 6.900 0.180 5.522 1.00 96.75 85 PHE A O 1
ATOM 652 N N . THR A 1 86 ? 6.980 2.050 4.282 1.00 96.88 86 THR A N 1
ATOM 653 C CA . THR A 1 86 ? 6.157 1.551 3.177 1.00 96.88 86 THR A CA 1
ATOM 654 C C . THR A 1 86 ? 6.678 2.079 1.851 1.00 96.88 86 THR A C 1
ATOM 656 O O . THR A 1 86 ? 7.028 3.254 1.735 1.00 96.88 86 THR A O 1
ATOM 659 N N . PHE A 1 87 ? 6.690 1.197 0.859 1.00 97.81 87 PHE A N 1
ATOM 660 C CA . PHE A 1 87 ? 7.137 1.456 -0.497 1.00 97.81 87 PHE A CA 1
ATOM 661 C C . PHE A 1 87 ? 6.087 0.932 -1.475 1.00 97.81 87 PHE A C 1
ATOM 663 O O . PHE A 1 87 ? 5.825 -0.270 -1.527 1.00 97.81 87 PHE A O 1
ATOM 670 N N . THR A 1 88 ? 5.456 1.850 -2.204 1.00 98.00 88 THR A N 1
ATOM 671 C CA . THR A 1 88 ? 4.453 1.543 -3.233 1.00 98.00 88 THR A CA 1
ATOM 672 C C . THR A 1 88 ? 5.085 1.637 -4.609 1.00 98.00 88 THR A C 1
ATOM 674 O O . THR A 1 88 ? 5.750 2.635 -4.893 1.00 98.00 88 THR A O 1
ATOM 677 N N . VAL A 1 89 ? 4.870 0.625 -5.444 1.00 98.31 89 VAL A N 1
ATOM 678 C CA . VAL A 1 89 ? 5.560 0.416 -6.721 1.00 98.31 89 VAL A CA 1
ATOM 679 C C . VAL A 1 89 ? 4.579 0.314 -7.881 1.00 98.31 89 VAL A C 1
ATOM 681 O O . VAL A 1 89 ? 3.428 -0.088 -7.707 1.00 98.31 89 VAL A O 1
ATOM 684 N N . ASP A 1 90 ? 5.049 0.679 -9.070 1.00 97.50 90 ASP A N 1
ATOM 685 C CA . ASP A 1 90 ? 4.384 0.351 -10.327 1.00 97.50 90 ASP A CA 1
ATOM 686 C C . ASP A 1 90 ? 4.761 -1.067 -10.794 1.00 97.50 90 ASP A C 1
ATOM 688 O O . ASP A 1 90 ? 5.514 -1.786 -10.134 1.00 97.50 90 ASP A O 1
ATOM 692 N N . ALA A 1 91 ? 4.266 -1.459 -11.969 1.00 97.00 91 ALA A N 1
ATOM 693 C CA . ALA A 1 91 ? 4.502 -2.758 -12.598 1.00 97.00 91 ALA A CA 1
ATOM 694 C C . ALA A 1 91 ? 5.984 -3.124 -12.860 1.00 97.00 91 ALA A C 1
ATOM 696 O O . ALA A 1 91 ? 6.283 -4.264 -13.214 1.00 97.00 91 ALA A O 1
ATOM 697 N N . THR A 1 92 ? 6.927 -2.190 -12.701 1.00 97.00 92 THR A N 1
ATOM 698 C CA . THR A 1 92 ? 8.375 -2.464 -12.749 1.00 97.00 92 THR A CA 1
ATOM 699 C C . THR A 1 92 ? 8.929 -2.994 -11.423 1.00 97.00 92 THR A C 1
ATOM 701 O O . THR A 1 92 ? 10.081 -3.415 -11.368 1.00 97.00 92 THR A O 1
ATOM 704 N N . GLY A 1 93 ? 8.135 -2.978 -10.346 1.00 97.19 93 GLY A N 1
ATOM 705 C CA . GLY A 1 93 ? 8.580 -3.315 -8.989 1.00 97.19 93 GLY A CA 1
ATOM 706 C C . GLY A 1 93 ? 9.318 -2.173 -8.284 1.00 97.19 93 GLY A C 1
ATOM 707 O O . GLY A 1 93 ? 9.827 -2.354 -7.181 1.00 97.19 93 GLY A O 1
ATOM 708 N N . LEU A 1 94 ? 9.365 -0.992 -8.904 1.00 97.50 94 LEU A N 1
ATOM 709 C CA . LEU A 1 94 ? 9.940 0.244 -8.378 1.00 97.50 94 LEU A CA 1
ATOM 710 C C . LEU A 1 94 ? 8.998 1.425 -8.666 1.00 97.50 94 LEU A C 1
ATOM 712 O O . LEU A 1 94 ? 7.853 1.246 -9.072 1.00 97.50 94 LEU A O 1
ATOM 716 N N . GLN A 1 95 ? 9.459 2.649 -8.427 1.00 97.44 95 GLN A N 1
ATOM 717 C CA . GLN A 1 95 ? 8.714 3.883 -8.682 1.00 97.44 95 GLN A CA 1
ATOM 718 C C . GLN A 1 95 ? 9.214 4.544 -9.967 1.00 97.44 95 GLN A C 1
ATOM 720 O O . GLN A 1 95 ? 9.667 5.686 -9.950 1.00 97.44 95 GLN A O 1
ATOM 725 N N . THR A 1 96 ? 9.203 3.780 -11.060 1.00 96.81 96 THR A N 1
ATOM 726 C CA . THR A 1 96 ? 9.788 4.156 -12.354 1.00 96.81 96 THR A CA 1
ATOM 727 C C . THR A 1 96 ? 8.931 5.182 -13.101 1.00 96.81 96 THR A C 1
ATOM 729 O O . THR A 1 96 ? 9.474 6.088 -13.725 1.00 96.81 96 THR A O 1
ATOM 732 N N . PHE A 1 97 ? 7.601 5.088 -13.012 1.00 96.25 97 PHE A N 1
ATOM 733 C CA . PHE A 1 97 ? 6.659 5.971 -13.711 1.00 96.25 97 PHE A CA 1
ATOM 734 C C . PHE A 1 97 ? 5.657 6.651 -12.757 1.00 96.25 97 PHE A C 1
ATOM 736 O O . PHE A 1 97 ? 4.445 6.482 -12.918 1.00 96.25 97 PHE A O 1
ATOM 743 N N . PRO A 1 98 ? 6.101 7.429 -11.753 1.00 95.62 98 PRO A N 1
ATOM 744 C CA . PRO A 1 98 ? 5.210 7.999 -10.741 1.00 95.62 98 PRO A CA 1
ATOM 745 C C . PRO A 1 98 ? 4.155 8.954 -11.325 1.00 95.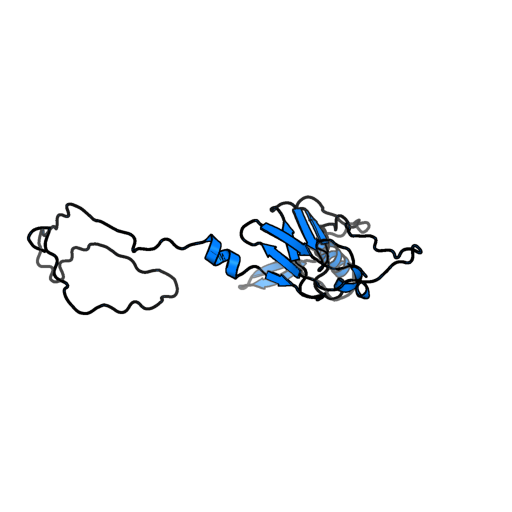62 98 PRO A C 1
ATOM 747 O O . PRO A 1 98 ? 3.018 8.974 -10.850 1.00 95.62 98 PRO A O 1
ATOM 750 N N . GLU A 1 99 ? 4.473 9.688 -12.395 1.00 95.25 99 GLU A N 1
ATOM 751 C CA . GLU A 1 99 ? 3.549 10.617 -13.057 1.00 95.25 99 GLU A CA 1
ATOM 752 C C . GLU A 1 99 ? 2.344 9.898 -13.672 1.00 95.25 99 GLU A C 1
ATOM 754 O O . GLU A 1 99 ? 1.236 10.437 -13.665 1.00 95.25 99 GLU A O 1
ATOM 759 N N . MET A 1 100 ? 2.530 8.664 -14.155 1.00 95.44 100 MET A N 1
ATOM 760 C CA . MET A 1 100 ? 1.442 7.847 -14.701 1.00 95.44 100 MET A CA 1
ATOM 761 C C . MET A 1 100 ? 0.375 7.547 -13.637 1.00 95.44 100 MET A C 1
ATOM 763 O O . MET A 1 100 ? -0.812 7.485 -13.952 1.00 95.44 100 MET A O 1
ATOM 767 N N . TYR A 1 101 ? 0.782 7.407 -12.374 1.00 96.44 101 TYR A N 1
ATOM 768 C CA . TYR A 1 101 ? -0.091 7.051 -11.254 1.00 96.44 101 TYR A CA 1
ATOM 769 C C . TYR A 1 101 ? -0.636 8.272 -10.500 1.00 96.44 101 TYR A C 1
ATOM 771 O O . TYR A 1 101 ? -1.460 8.115 -9.601 1.00 96.44 101 TYR A O 1
ATOM 779 N N . ALA A 1 102 ? -0.232 9.495 -10.863 1.00 94.50 102 ALA A N 1
ATOM 780 C CA . ALA A 1 102 ? -0.551 10.710 -10.109 1.00 94.50 102 ALA A CA 1
ATOM 781 C C . ALA A 1 102 ? -2.061 10.983 -9.955 1.00 94.50 102 ALA A C 1
ATOM 783 O O . ALA A 1 102 ? -2.480 11.563 -8.957 1.00 94.50 102 ALA A O 1
ATOM 784 N N . SER A 1 103 ? -2.878 10.568 -10.933 1.00 94.12 103 SER A N 1
ATOM 785 C CA . SER A 1 103 ? -4.350 10.683 -10.885 1.00 94.12 103 SER A CA 1
ATOM 786 C C . SER A 1 103 ? -5.063 9.394 -10.443 1.00 94.12 103 SER A C 1
ATOM 788 O O . SER A 1 103 ? -6.291 9.365 -10.414 1.00 94.12 103 SER A O 1
ATOM 790 N N . GLY A 1 104 ? -4.310 8.330 -10.148 1.00 94.56 104 GLY A N 1
ATOM 791 C CA . GLY A 1 104 ? -4.809 7.035 -9.684 1.00 94.56 104 GLY A CA 1
ATOM 792 C C . GLY A 1 104 ? -4.417 6.778 -8.229 1.00 94.56 104 GLY A C 1
ATOM 793 O O . GLY A 1 104 ? -4.647 7.622 -7.364 1.00 94.56 104 GLY A O 1
ATOM 794 N N . VAL A 1 105 ? -3.820 5.614 -7.959 1.00 95.31 105 VAL A N 1
ATOM 795 C CA . VAL A 1 105 ? -3.182 5.292 -6.676 1.00 95.31 105 VAL A CA 1
ATOM 796 C C . VAL A 1 105 ? -1.699 5.676 -6.767 1.00 95.31 105 VAL A C 1
ATOM 798 O O . VAL A 1 105 ? -0.909 4.912 -7.331 1.00 95.31 105 VAL A O 1
ATOM 801 N N . PRO A 1 106 ? -1.301 6.851 -6.242 1.00 95.50 106 PRO A N 1
ATOM 802 C CA . PRO A 1 106 ? 0.039 7.384 -6.440 1.00 95.50 106 PRO A CA 1
ATOM 803 C C . PRO A 1 106 ? 1.108 6.500 -5.799 1.00 95.50 106 PRO A C 1
ATOM 805 O O . PRO A 1 106 ? 0.917 5.916 -4.729 1.00 95.50 106 PRO A O 1
ATOM 808 N N . LEU A 1 107 ? 2.267 6.455 -6.451 1.00 97.31 107 LEU A N 1
ATOM 809 C CA . LEU A 1 107 ? 3.445 5.785 -5.918 1.00 97.31 107 LEU A CA 1
ATOM 810 C C . LEU A 1 107 ? 4.046 6.619 -4.790 1.00 97.31 107 LEU A C 1
ATOM 812 O O . LEU A 1 107 ? 4.014 7.851 -4.830 1.00 97.31 107 LEU A O 1
ATOM 816 N N . GLY A 1 108 ? 4.597 5.951 -3.781 1.00 96.00 108 GLY A N 1
ATOM 817 C CA . GLY A 1 108 ? 5.019 6.647 -2.581 1.00 96.00 108 GLY A CA 1
ATOM 818 C C . GLY A 1 108 ? 5.957 5.862 -1.684 1.00 96.00 108 GLY A C 1
ATOM 819 O O . GLY A 1 108 ? 5.770 4.666 -1.462 1.00 96.00 108 GLY A O 1
ATOM 820 N N . THR A 1 109 ? 6.938 6.569 -1.131 1.00 97.62 109 THR A N 1
ATOM 821 C CA . THR A 1 109 ? 7.799 6.098 -0.047 1.00 97.62 109 THR A CA 1
ATOM 822 C C . THR A 1 109 ? 7.491 6.878 1.222 1.00 97.62 109 THR A C 1
ATOM 824 O O . THR A 1 109 ? 7.695 8.092 1.278 1.00 97.62 109 THR A O 1
ATOM 827 N N . TYR A 1 110 ? 7.008 6.191 2.251 1.00 96.69 110 TYR A N 1
ATOM 828 C CA . TYR A 1 110 ? 6.619 6.811 3.516 1.00 96.69 110 TYR A CA 1
ATOM 829 C C . TYR A 1 110 ? 7.162 6.025 4.702 1.00 96.69 110 TYR A C 1
ATOM 831 O O . TYR A 1 110 ? 7.422 4.826 4.618 1.00 96.69 110 TYR A O 1
ATOM 839 N N . SER A 1 111 ? 7.296 6.701 5.837 1.00 96.75 111 SER A N 1
ATOM 840 C CA . SER A 1 111 ? 7.673 6.082 7.102 1.00 96.75 111 SER A CA 1
ATOM 841 C C . SER A 1 111 ? 6.842 6.632 8.254 1.00 96.75 111 SER A C 1
ATOM 843 O O . SER A 1 111 ? 6.169 7.657 8.131 1.00 96.75 111 SER A O 1
ATOM 845 N N . GLU A 1 112 ? 6.896 5.955 9.395 1.00 95.88 112 GLU A N 1
ATOM 846 C CA . GLU A 1 112 ? 6.267 6.430 10.628 1.00 95.88 112 GLU A CA 1
ATOM 847 C C . GLU A 1 112 ? 6.955 7.668 11.220 1.00 95.88 112 GLU A C 1
ATOM 849 O O . GLU A 1 112 ? 6.354 8.360 12.037 1.00 95.88 112 GLU A O 1
ATOM 854 N N . TRP A 1 113 ? 8.199 7.954 10.822 1.00 95.06 113 TRP A N 1
ATOM 855 C CA . TRP A 1 113 ? 9.017 9.051 11.353 1.00 95.06 113 TRP A CA 1
ATOM 856 C C . TRP A 1 113 ? 9.124 10.249 10.400 1.00 95.06 113 TRP A C 1
ATOM 858 O O . TRP A 1 113 ? 9.461 11.349 10.835 1.00 95.06 113 TRP A O 1
ATOM 868 N N . GLY A 1 114 ? 8.837 10.067 9.110 1.00 95.81 114 GLY A N 1
ATOM 869 C CA . GLY A 1 114 ? 8.900 11.115 8.096 1.00 95.81 114 GLY A CA 1
ATOM 870 C C . GLY A 1 114 ? 7.688 12.039 8.161 1.00 95.81 114 GLY A C 1
ATOM 871 O O . GLY A 1 114 ? 6.700 11.813 7.466 1.00 95.81 114 GLY A O 1
ATOM 872 N N . TRP A 1 115 ? 7.766 13.093 8.972 1.00 96.31 115 TRP A N 1
ATOM 873 C CA . TRP A 1 115 ? 6.711 14.102 9.113 1.00 96.31 115 TRP A CA 1
ATOM 874 C C . TRP A 1 115 ? 7.189 15.484 8.684 1.00 96.31 115 TRP A C 1
ATOM 876 O O . TRP A 1 115 ? 8.345 15.852 8.890 1.00 96.31 115 TRP A O 1
ATOM 886 N N . HIS A 1 116 ? 6.271 16.270 8.132 1.00 96.12 116 HIS A N 1
ATOM 887 C CA . HIS A 1 116 ? 6.482 17.670 7.802 1.00 96.12 116 HIS A CA 1
ATOM 888 C C . HIS A 1 116 ? 5.313 18.526 8.300 1.00 96.12 116 HIS A C 1
ATOM 890 O O . HIS A 1 116 ? 4.176 18.063 8.418 1.00 96.12 116 HIS A O 1
ATOM 896 N N . SER A 1 117 ? 5.614 19.794 8.569 1.00 96.44 117 SER A N 1
ATOM 897 C CA . SER A 1 117 ? 4.626 20.838 8.800 1.00 96.44 117 SER A CA 1
ATOM 898 C C . SER A 1 117 ? 5.051 22.082 8.041 1.00 96.44 117 SER A C 1
ATOM 900 O O . SER A 1 117 ? 6.195 22.529 8.169 1.00 96.44 117 SER A O 1
ATOM 902 N N . TYR A 1 118 ? 4.121 22.685 7.310 1.00 96.25 118 TYR A N 1
ATOM 903 C CA . TYR A 1 118 ? 4.340 24.014 6.759 1.00 96.25 118 TYR A CA 1
ATOM 904 C C . TYR A 1 118 ? 4.524 25.038 7.891 1.00 96.25 118 TYR A C 1
ATOM 906 O O . TYR A 1 118 ? 3.939 24.877 8.964 1.00 96.25 118 TYR A O 1
ATOM 914 N N . PRO A 1 119 ? 5.288 26.125 7.686 1.00 96.75 119 PRO A N 1
ATOM 915 C CA . PRO A 1 119 ? 5.389 27.196 8.675 1.00 96.75 119 PRO A CA 1
ATOM 916 C C . PRO A 1 119 ? 4.014 27.784 9.046 1.00 96.75 119 PRO A C 1
ATOM 918 O O . PRO A 1 119 ? 3.115 27.855 8.207 1.00 96.75 119 PRO A O 1
ATOM 921 N N . ASN A 1 120 ? 3.864 28.268 10.285 1.00 96.81 120 ASN A N 1
ATOM 922 C CA . ASN A 1 120 ? 2.677 29.002 10.756 1.00 96.81 120 ASN A CA 1
ATOM 923 C C . ASN A 1 120 ? 3.011 30.488 11.024 1.00 96.81 120 ASN A C 1
ATOM 925 O O . ASN A 1 120 ? 3.048 30.918 12.178 1.00 96.81 120 ASN A O 1
ATOM 929 N N . PRO A 1 121 ? 3.289 31.303 9.987 1.00 96.56 121 PRO A N 1
ATOM 930 C CA . PRO A 1 121 ? 3.743 32.686 10.166 1.00 96.56 121 PRO A CA 1
ATOM 931 C C . PRO A 1 121 ? 2.662 33.619 10.732 1.00 96.56 121 PRO A C 1
ATOM 933 O O . PRO A 1 121 ? 2.976 34.682 11.257 1.00 96.56 121 PRO A O 1
ATOM 936 N N . LYS A 1 122 ? 1.384 33.238 10.621 1.00 95.94 122 LYS A N 1
ATOM 937 C CA . LYS A 1 122 ? 0.238 34.015 11.120 1.00 95.94 122 LYS A CA 1
ATOM 938 C C . LYS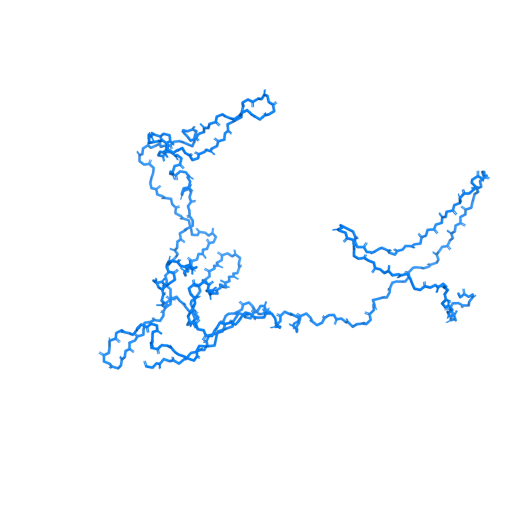 A 1 122 ? -0.129 33.679 12.571 1.00 95.94 122 LYS A C 1
ATOM 940 O O . LYS A 1 122 ? -1.118 34.221 13.082 1.00 95.94 122 LYS A O 1
ATOM 945 N N . SER A 1 123 ? 0.638 32.788 13.211 1.00 96.88 123 SER A N 1
ATOM 946 C CA . SER A 1 123 ? 0.387 32.275 14.562 1.00 96.88 123 SER A CA 1
ATOM 947 C C . SER A 1 123 ? -1.068 31.834 14.737 1.00 96.88 123 SER A C 1
ATOM 949 O O . SER A 1 123 ? -1.727 32.204 15.710 1.00 96.88 123 SER A O 1
ATOM 951 N N . LEU A 1 124 ? -1.584 31.121 13.730 1.00 97.38 124 LEU A N 1
ATOM 952 C CA . LEU A 1 124 ? -2.926 30.547 13.740 1.00 97.38 124 LEU A CA 1
ATOM 953 C C . LEU A 1 124 ? -3.039 29.587 14.918 1.00 97.38 124 LEU A C 1
ATOM 955 O O . LEU A 1 124 ? -2.072 28.886 15.227 1.00 97.38 124 LEU A O 1
ATOM 959 N N . LYS A 1 125 ? -4.207 29.548 15.550 1.00 97.00 125 LYS A N 1
ATOM 960 C CA . LYS A 1 125 ? -4.481 28.651 16.669 1.00 97.00 125 LYS A CA 1
ATOM 961 C C . LYS A 1 125 ? -5.596 27.682 16.326 1.00 97.00 125 LYS A C 1
ATOM 963 O O . LYS A 1 125 ? -6.507 28.009 15.569 1.00 97.00 125 LYS A O 1
ATOM 968 N N . GLN A 1 126 ? -5.534 26.489 16.902 1.00 94.62 126 GLN A N 1
ATOM 969 C CA . GLN A 1 126 ? -6.501 25.442 16.600 1.00 94.62 126 GLN A CA 1
ATOM 970 C C . GLN A 1 126 ? -7.920 25.859 17.010 1.00 94.62 126 GLN A C 1
ATOM 972 O O . GLN A 1 126 ? -8.874 25.555 16.299 1.00 94.62 126 GLN A O 1
ATOM 977 N N . GLU A 1 127 ? -8.053 26.629 18.090 1.00 96.62 127 GLU A N 1
ATOM 978 C CA . GLU A 1 127 ? -9.328 27.136 18.605 1.00 96.62 127 GLU A CA 1
ATOM 979 C C . GLU A 1 127 ? -10.051 28.044 17.605 1.00 96.62 127 GLU A C 1
ATOM 981 O O . GLU A 1 127 ? -11.274 28.143 17.628 1.00 96.62 127 GLU A O 1
ATOM 986 N N . GLU A 1 128 ? -9.314 28.676 16.686 1.00 96.25 128 GLU A N 1
ATOM 987 C CA . GLU A 1 128 ? -9.883 29.521 15.632 1.00 96.25 128 GLU A CA 1
ATOM 988 C C . GLU A 1 128 ? -10.644 28.698 14.579 1.00 96.25 128 GLU A C 1
ATOM 990 O O . GLU A 1 128 ? -11.408 29.266 13.805 1.00 96.25 128 GLU A O 1
ATOM 995 N N . SER A 1 129 ? -10.469 27.369 14.565 1.00 95.75 129 SER A N 1
ATOM 996 C CA . SER A 1 129 ? -11.233 26.433 13.727 1.00 95.75 129 SER A CA 1
ATOM 997 C C . SER A 1 129 ? -12.448 25.820 14.433 1.00 95.75 129 SER A C 1
ATOM 999 O O . SER A 1 129 ? -13.173 25.032 13.825 1.00 95.75 129 SER A O 1
ATOM 1001 N N . TRP A 1 130 ? -12.666 26.114 15.719 1.00 96.38 130 TRP A N 1
ATOM 1002 C CA . TRP A 1 130 ? -13.694 25.434 16.503 1.00 96.38 130 TRP A CA 1
ATOM 1003 C C . TRP A 1 130 ? -15.076 26.066 16.332 1.00 96.38 130 TRP A C 1
ATOM 1005 O O . TRP A 1 130 ? -15.225 27.287 16.293 1.00 96.38 130 TRP A O 1
ATOM 1015 N N . GLN A 1 131 ? -16.108 25.226 16.286 1.00 94.12 131 GLN A N 1
ATOM 1016 C CA . GLN A 1 131 ? -17.509 25.642 16.310 1.00 94.12 131 GLN A CA 1
ATOM 1017 C C . GLN A 1 131 ? -18.285 24.862 17.370 1.00 94.12 131 GLN A C 1
ATOM 1019 O O . GLN A 1 131 ? -17.980 23.703 17.648 1.00 94.12 131 GLN A O 1
ATOM 1024 N N . ASN A 1 132 ? -19.285 25.517 17.965 1.00 95.00 132 ASN A N 1
ATOM 1025 C CA . ASN A 1 132 ? -20.199 24.871 18.899 1.00 95.00 132 ASN A CA 1
ATOM 1026 C C . ASN A 1 132 ? -21.256 24.072 18.140 1.00 95.00 132 ASN A C 1
ATOM 1028 O O . ASN A 1 132 ? -21.928 24.608 17.259 1.00 95.00 132 ASN A O 1
ATOM 1032 N N . PHE A 1 133 ? -21.463 22.837 18.570 1.00 94.50 133 PHE A N 1
ATOM 1033 C CA . PHE A 1 133 ? -22.592 22.007 18.181 1.00 94.50 133 PHE A CA 1
ATOM 1034 C C . PHE A 1 133 ? -23.405 21.662 19.425 1.00 94.50 133 PHE A C 1
ATOM 1036 O O . PHE A 1 133 ? -22.839 21.400 20.486 1.00 94.50 133 P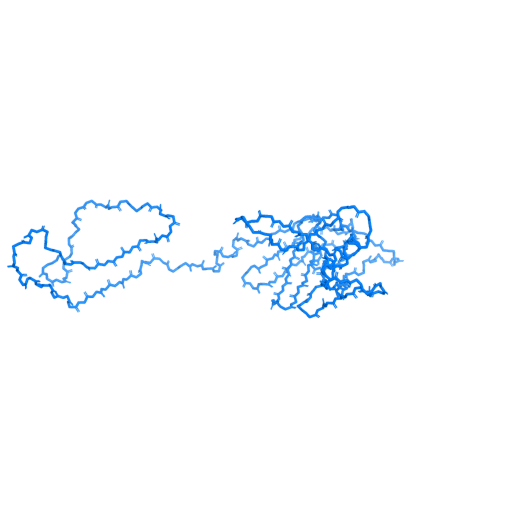HE A O 1
ATOM 1043 N N . ASP A 1 134 ? -24.733 21.682 19.305 1.00 92.56 134 ASP A N 1
ATOM 1044 C CA . ASP A 1 134 ? -25.604 21.173 20.362 1.00 92.56 134 ASP A CA 1
ATOM 1045 C C . ASP A 1 134 ? -25.726 19.659 20.215 1.00 92.56 134 ASP A C 1
ATOM 1047 O O . ASP A 1 134 ? -26.481 19.143 19.384 1.00 92.56 134 ASP A O 1
ATOM 1051 N N . PHE A 1 135 ? -24.968 18.950 21.044 1.00 88.88 135 PHE A N 1
ATOM 1052 C CA . PHE A 1 135 ? -25.179 17.536 21.272 1.00 88.88 135 PHE A CA 1
ATOM 1053 C C . PHE A 1 135 ? -25.814 17.365 22.648 1.00 88.88 135 PHE A C 1
ATOM 1055 O O . PHE A 1 135 ? -25.241 17.699 23.681 1.00 88.88 135 PHE A O 1
ATOM 1062 N N . ARG A 1 136 ? -27.015 16.776 22.676 1.00 89.75 136 ARG A N 1
ATOM 1063 C CA . ARG A 1 136 ? -27.704 16.382 23.919 1.00 89.75 136 ARG A CA 1
ATOM 1064 C C . ARG A 1 136 ? -28.023 17.563 24.857 1.00 89.75 136 ARG A C 1
ATOM 1066 O O . ARG A 1 136 ? -28.019 17.393 26.078 1.00 89.75 136 ARG A O 1
ATOM 1073 N N . GLY A 1 137 ? -28.342 18.732 24.304 1.00 92.44 137 GLY A N 1
ATOM 1074 C CA . GLY A 1 137 ? -28.755 19.918 25.057 1.00 92.44 137 GLY A CA 1
ATOM 1075 C C . GLY A 1 137 ? -27.591 20.663 25.708 1.00 92.44 137 GLY A C 1
ATOM 1076 O O . GLY A 1 137 ? -27.796 21.363 26.703 1.00 92.44 137 GLY A O 1
ATOM 1077 N N . ARG A 1 138 ? -26.361 20.471 25.213 1.00 92.56 138 ARG A N 1
ATOM 1078 C CA . ARG A 1 138 ? -25.157 21.154 25.699 1.00 92.56 138 ARG A CA 1
ATOM 1079 C C . ARG A 1 138 ? -24.291 21.596 24.516 1.00 92.56 138 ARG A C 1
ATOM 1081 O O . ARG A 1 138 ? -24.093 20.809 23.593 1.00 92.56 138 ARG A O 1
ATOM 1088 N N . PRO A 1 139 ? -23.754 22.828 24.547 1.00 94.75 139 PRO A N 1
ATOM 1089 C CA . PRO A 1 139 ? -22.792 23.266 23.549 1.00 94.75 139 PRO A CA 1
ATOM 1090 C C . PRO A 1 139 ? -21.464 22.525 23.739 1.00 94.75 139 PRO A C 1
ATOM 1092 O O . PRO A 1 139 ? -20.886 22.538 24.827 1.00 94.75 139 PRO A O 1
ATOM 1095 N N . GLU A 1 140 ? -20.980 21.904 22.669 1.00 94.81 140 GLU A N 1
ATOM 1096 C CA . GLU A 1 140 ? -19.690 21.220 22.602 1.00 94.81 140 GLU A CA 1
ATOM 1097 C C . GLU A 1 140 ? -18.868 21.760 21.423 1.00 94.81 140 GLU A C 1
ATOM 1099 O O . GLU A 1 140 ? -19.392 21.943 20.323 1.00 94.81 140 GLU A O 1
ATOM 1104 N N . LEU A 1 141 ? -17.576 22.012 21.647 1.00 94.81 141 LEU A N 1
ATOM 1105 C CA . LEU A 1 141 ? -16.666 22.544 20.631 1.00 94.81 141 LEU A CA 1
ATOM 1106 C C . LEU A 1 141 ? -16.052 21.415 19.803 1.00 94.81 141 LEU A C 1
ATOM 1108 O O . LEU A 1 141 ? -15.466 20.485 20.355 1.00 94.81 141 LEU A O 1
ATOM 1112 N N . TYR A 1 142 ? -16.114 21.548 18.481 1.00 94.50 142 TYR A N 1
ATOM 1113 C CA . TYR A 1 142 ? -15.451 20.653 17.534 1.00 94.50 142 TYR A CA 1
ATOM 1114 C C . TYR A 1 142 ? -14.617 21.457 16.546 1.00 94.50 142 TYR A C 1
ATOM 1116 O O . TYR A 1 142 ? -15.051 22.509 16.076 1.00 94.50 142 TYR A O 1
ATOM 1124 N N . ALA A 1 143 ? -13.436 20.945 16.197 1.00 95.00 143 ALA A N 1
ATOM 1125 C CA . ALA A 1 143 ? -12.672 21.462 15.069 1.00 95.00 143 ALA A CA 1
ATOM 1126 C C . ALA A 1 143 ? -13.409 21.148 13.769 1.00 95.00 143 ALA A C 1
ATOM 1128 O O . ALA A 1 143 ? -13.738 19.992 13.500 1.00 95.00 143 ALA A O 1
ATOM 1129 N N . VAL A 1 144 ? -13.666 22.179 12.970 1.00 95.06 144 VAL A N 1
ATOM 1130 C CA . VAL A 1 144 ? -14.364 22.041 11.695 1.00 95.06 144 VAL A CA 1
ATOM 1131 C C . VAL A 1 144 ? -13.581 22.694 10.574 1.00 95.06 144 VAL A C 1
ATOM 1133 O O . VAL A 1 144 ? -12.842 23.656 10.776 1.00 95.06 144 VAL A O 1
ATOM 1136 N N . GLN A 1 145 ? -13.778 22.178 9.365 1.00 95.00 145 GLN A N 1
ATOM 1137 C CA . GLN A 1 145 ? -13.334 22.859 8.161 1.00 95.00 145 GLN A CA 1
ATOM 1138 C C . GLN A 1 145 ? -14.296 24.013 7.875 1.00 95.00 145 GLN A C 1
ATOM 1140 O O . GLN A 1 145 ? -15.486 23.797 7.644 1.00 95.00 145 GLN A O 1
ATOM 1145 N N . ILE A 1 146 ? -13.797 25.245 7.925 1.00 95.38 146 ILE A N 1
ATOM 1146 C CA . ILE A 1 146 ? -14.631 26.439 7.777 1.00 95.38 146 ILE A CA 1
ATOM 1147 C C . ILE A 1 146 ? -14.636 26.825 6.298 1.00 95.38 146 ILE A C 1
ATOM 1149 O O . ILE A 1 146 ? -13.575 27.144 5.786 1.00 95.38 146 ILE A O 1
ATOM 1153 N N . PRO A 1 147 ? -15.774 26.826 5.582 1.00 93.00 147 PRO A N 1
ATOM 1154 C CA . PRO A 1 147 ? -15.784 27.080 4.137 1.00 93.00 147 PRO A CA 1
ATOM 1155 C C . PRO A 1 147 ? -15.638 28.565 3.776 1.00 93.00 147 PRO A C 1
ATOM 1157 O O . PRO A 1 147 ? -15.181 28.899 2.685 1.00 93.00 147 PRO A O 1
ATOM 1160 N N . LEU A 1 148 ? -16.059 29.467 4.667 1.00 94.81 148 LEU A N 1
ATOM 1161 C CA . LEU A 1 148 ? -16.046 30.905 4.410 1.00 94.81 148 LEU A CA 1
ATOM 1162 C C . LEU A 1 148 ? -14.636 31.484 4.587 1.00 94.81 148 LEU A C 1
ATOM 1164 O O . LEU A 1 148 ? -14.042 31.259 5.640 1.00 94.81 148 LEU A O 1
ATOM 1168 N N . PRO A 1 149 ? -14.126 32.285 3.632 1.00 95.25 149 PRO A N 1
ATOM 1169 C CA . PRO A 1 149 ? -12.804 32.893 3.740 1.00 95.25 149 PRO A CA 1
ATOM 1170 C C . PRO A 1 149 ? -12.627 33.730 5.012 1.00 95.25 149 PRO A C 1
ATOM 1172 O O . PRO A 1 149 ? -13.537 34.437 5.446 1.00 95.25 149 PRO A O 1
ATOM 1175 N N . GLY A 1 150 ? -11.424 33.695 5.583 1.00 95.75 150 GLY A N 1
ATOM 1176 C CA . GLY A 1 150 ? -11.061 34.461 6.772 1.00 95.75 150 GLY A CA 1
ATOM 1177 C C . GLY A 1 150 ? -10.065 33.719 7.655 1.00 95.75 150 GLY A C 1
ATOM 1178 O O . GLY A 1 150 ? -9.662 32.598 7.359 1.00 95.75 150 GLY A O 1
ATOM 1179 N N . ARG A 1 151 ? -9.687 34.335 8.779 1.00 96.38 151 ARG A N 1
ATOM 1180 C CA . ARG A 1 151 ? -8.682 33.782 9.704 1.00 96.38 151 ARG A CA 1
ATOM 1181 C C . ARG A 1 151 ? -9.050 32.391 10.230 1.00 96.38 151 ARG A C 1
ATOM 1183 O O . ARG A 1 151 ? -8.192 31.525 10.328 1.00 96.38 151 ARG A O 1
ATOM 1190 N N . ALA A 1 152 ? -10.330 32.177 10.511 1.00 95.88 152 ALA A N 1
ATOM 1191 C CA . ALA A 1 152 ? -10.856 30.898 10.969 1.00 95.88 152 ALA A CA 1
ATOM 1192 C C . ALA A 1 152 ? -10.720 29.796 9.892 1.00 95.88 152 ALA A C 1
ATOM 1194 O O . ALA A 1 152 ? -10.306 28.678 10.195 1.00 95.88 152 ALA A O 1
ATOM 1195 N N . HIS A 1 153 ? -10.972 30.130 8.619 1.00 96.75 153 HIS A N 1
ATOM 1196 C CA . HIS A 1 153 ? -10.720 29.237 7.481 1.00 96.75 153 HIS A CA 1
ATOM 1197 C C . HIS A 1 153 ? -9.237 28.915 7.327 1.00 96.75 153 HIS A C 1
ATOM 1199 O O . HIS A 1 153 ? -8.883 27.743 7.252 1.00 96.75 153 HIS A O 1
ATOM 1205 N N . GLU A 1 154 ? -8.369 29.928 7.376 1.00 97.06 154 GLU A N 1
ATOM 1206 C CA . GLU A 1 154 ? -6.917 29.731 7.316 1.00 97.06 154 GLU A CA 1
ATOM 1207 C C . GLU A 1 154 ? -6.416 28.805 8.432 1.00 97.06 154 GLU A C 1
ATOM 1209 O O . GLU A 1 154 ? -5.624 27.903 8.166 1.00 97.06 154 GLU A O 1
ATOM 1214 N N . ALA A 1 155 ? -6.904 28.989 9.665 1.00 97.25 155 ALA A N 1
ATOM 1215 C CA . ALA A 1 155 ? -6.598 28.103 10.785 1.00 97.25 155 ALA A CA 1
ATOM 1216 C C . ALA A 1 155 ? -7.093 26.676 10.522 1.00 97.25 155 ALA A C 1
ATOM 1218 O O . ALA A 1 155 ? -6.323 25.727 10.674 1.00 97.25 155 ALA A O 1
ATOM 1219 N N . SER A 1 156 ? -8.344 26.517 10.074 1.00 96.81 156 SER A N 1
ATOM 1220 C CA . SER A 1 156 ? -8.903 25.196 9.776 1.00 96.81 156 SER A CA 1
ATOM 1221 C C . SER A 1 156 ? -8.130 24.463 8.675 1.00 96.81 156 SER A C 1
ATOM 1223 O O . SER A 1 156 ? -7.811 23.291 8.844 1.00 96.81 156 SER A O 1
ATOM 1225 N N . GLU A 1 157 ? -7.736 25.147 7.596 1.00 96.38 157 GLU A N 1
ATOM 1226 C CA . GLU A 1 157 ? -6.952 24.541 6.516 1.00 96.38 157 GLU A CA 1
ATOM 1227 C C . GLU A 1 157 ? -5.533 24.192 6.966 1.00 96.38 157 GLU A C 1
ATOM 1229 O O . GLU A 1 157 ? -5.048 23.101 6.665 1.00 96.38 157 GLU A O 1
ATOM 1234 N N . TRP A 1 158 ? -4.873 25.075 7.722 1.00 96.94 158 TRP A N 1
ATOM 1235 C CA . TRP A 1 158 ? -3.507 24.833 8.181 1.00 96.94 158 TRP A CA 1
ATOM 1236 C C . TRP A 1 158 ? -3.427 23.620 9.113 1.00 96.94 158 TRP A C 1
ATOM 1238 O O . TRP A 1 158 ? -2.565 22.766 8.914 1.00 96.94 158 TRP A O 1
ATOM 1248 N N . TYR A 1 159 ? -4.329 23.505 10.095 1.00 95.88 159 TYR A N 1
ATOM 1249 C CA . TYR A 1 159 ? -4.356 22.363 11.020 1.00 95.88 159 TYR A CA 1
ATOM 1250 C C . TYR A 1 159 ? -4.909 21.083 10.379 1.00 95.88 159 TYR A C 1
ATOM 1252 O O . TYR A 1 159 ? -4.607 19.992 10.852 1.00 95.88 159 TYR A O 1
ATOM 1260 N N . ARG A 1 160 ? -5.677 21.180 9.285 1.00 94.50 160 ARG A N 1
ATOM 1261 C CA . ARG A 1 160 ? -6.132 20.008 8.520 1.00 94.50 160 ARG A CA 1
ATOM 1262 C C . ARG A 1 160 ? -4.983 19.315 7.791 1.00 94.50 160 ARG A C 1
ATOM 1264 O O . ARG A 1 160 ? -5.011 18.097 7.640 1.00 94.50 160 ARG A O 1
ATOM 1271 N N . ILE A 1 161 ? -4.000 20.079 7.315 1.00 94.75 161 ILE A N 1
ATOM 1272 C CA . ILE A 1 161 ? -2.869 19.541 6.548 1.00 94.75 161 ILE A CA 1
ATOM 1273 C C . ILE A 1 161 ? -1.587 19.392 7.374 1.00 94.75 161 ILE A C 1
ATOM 1275 O O . ILE A 1 161 ? -0.614 18.878 6.842 1.00 94.75 161 ILE A O 1
ATOM 1279 N N . ASN A 1 162 ? -1.531 19.844 8.632 1.00 95.62 162 ASN A N 1
ATOM 1280 C CA . ASN A 1 162 ? -0.311 19.793 9.445 1.00 95.62 162 ASN A CA 1
ATOM 1281 C C . ASN A 1 162 ? -0.547 19.165 10.832 1.00 95.62 162 ASN A C 1
ATOM 1283 O O . ASN A 1 162 ? -1.513 19.533 11.500 1.00 95.62 162 ASN A O 1
ATOM 1287 N N . PRO A 1 163 ? 0.381 18.320 11.325 1.00 95.19 163 PRO A N 1
ATOM 1288 C CA . PRO A 1 163 ? 1.488 17.715 10.579 1.00 95.19 163 PRO A CA 1
ATOM 1289 C C . PRO A 1 163 ? 0.970 16.697 9.549 1.00 95.19 163 PRO A C 1
ATOM 1291 O O . PRO A 1 163 ? -0.054 16.052 9.764 1.00 95.19 163 PRO A O 1
ATOM 1294 N N . HIS A 1 164 ? 1.690 16.521 8.444 1.00 94.69 164 HIS A N 1
ATOM 1295 C CA . HIS A 1 164 ? 1.410 15.479 7.451 1.00 94.69 164 HIS A CA 1
ATOM 1296 C C . HIS A 1 164 ? 2.631 14.592 7.222 1.00 94.69 164 HIS A C 1
ATOM 1298 O O . HIS A 1 164 ? 3.772 14.987 7.475 1.00 94.69 164 HIS A O 1
ATOM 1304 N N . ARG A 1 165 ? 2.389 13.371 6.733 1.00 93.56 165 ARG A N 1
ATOM 1305 C CA . ARG A 1 165 ? 3.470 12.465 6.339 1.00 93.56 165 ARG A CA 1
ATOM 1306 C C . ARG A 1 165 ? 4.201 13.038 5.132 1.00 93.56 165 ARG A C 1
ATOM 1308 O O . ARG A 1 165 ? 3.582 13.391 4.130 1.00 93.56 165 ARG A O 1
ATOM 1315 N N . MET A 1 166 ? 5.519 13.105 5.237 1.00 94.44 166 MET A N 1
ATOM 1316 C CA . MET A 1 166 ? 6.390 13.561 4.169 1.00 94.44 166 MET A CA 1
ATOM 1317 C C . MET A 1 166 ? 6.685 12.400 3.224 1.00 94.44 166 MET A C 1
ATOM 1319 O O . MET A 1 166 ? 7.066 11.314 3.660 1.00 94.44 166 MET A O 1
ATOM 1323 N N . HIS A 1 167 ? 6.532 12.645 1.926 1.00 94.81 167 HIS A N 1
ATOM 1324 C CA . HIS A 1 167 ? 6.997 11.713 0.912 1.00 94.81 167 HIS A CA 1
ATOM 1325 C C . HIS A 1 167 ? 8.534 11.713 0.893 1.00 94.81 167 HIS A C 1
ATOM 1327 O O . HIS A 1 167 ? 9.146 12.768 0.726 1.00 94.81 167 HIS A O 1
ATOM 1333 N N . LEU A 1 168 ? 9.156 10.549 1.096 1.00 96.56 168 LEU A N 1
ATOM 1334 C CA . LEU A 1 168 ? 10.610 10.419 1.273 1.00 96.56 168 LEU A CA 1
ATOM 1335 C C . LEU A 1 168 ? 11.399 10.410 -0.045 1.00 96.56 168 LEU A C 1
ATOM 1337 O O . LEU A 1 168 ? 12.627 10.393 -0.020 1.00 96.56 168 LEU A O 1
ATOM 1341 N N . GLY A 1 169 ? 10.700 10.445 -1.179 1.00 95.00 169 GLY A N 1
ATOM 1342 C CA . GLY A 1 169 ? 11.283 10.467 -2.516 1.00 95.00 169 GLY A CA 1
ATOM 1343 C C . GLY A 1 169 ? 10.951 9.220 -3.325 1.00 95.00 169 GLY A C 1
ATOM 1344 O O . GLY A 1 169 ? 10.403 8.243 -2.803 1.00 95.00 169 GLY A O 1
ATOM 1345 N N . ASN A 1 170 ? 11.289 9.285 -4.614 1.00 95.50 170 ASN A N 1
ATOM 1346 C CA . ASN A 1 170 ? 11.080 8.192 -5.548 1.00 95.50 170 ASN A CA 1
ATOM 1347 C C . ASN A 1 170 ? 12.372 7.426 -5.831 1.00 95.50 170 ASN A C 1
ATOM 1349 O O . ASN A 1 170 ? 13.418 8.035 -6.054 1.00 95.50 170 ASN A O 1
ATOM 1353 N N . VAL A 1 171 ? 12.282 6.097 -5.856 1.00 96.75 171 VAL A N 1
ATOM 1354 C CA . VAL A 1 171 ? 13.360 5.217 -6.328 1.00 96.75 171 VAL A CA 1
ATOM 1355 C C . VAL A 1 171 ? 12.831 4.398 -7.497 1.00 96.75 171 VAL A C 1
ATOM 1357 O O . VAL A 1 171 ? 11.949 3.558 -7.322 1.00 96.75 171 VAL A O 1
ATOM 1360 N N . GLY A 1 172 ? 13.359 4.663 -8.689 1.00 96.12 172 GLY A N 1
ATOM 1361 C CA . GLY A 1 172 ? 12.901 4.096 -9.954 1.00 96.12 172 GLY A CA 1
ATOM 1362 C C . GLY A 1 172 ? 14.059 3.787 -10.893 1.00 96.12 172 GLY A C 1
ATOM 1363 O O . GLY A 1 172 ? 15.206 4.149 -10.623 1.00 96.12 172 GLY A O 1
ATOM 1364 N N . LEU A 1 173 ? 13.754 3.106 -11.994 1.00 94.88 173 LEU A N 1
ATOM 1365 C CA . LEU A 1 173 ? 14.723 2.868 -13.058 1.00 94.88 173 LEU A CA 1
ATOM 1366 C C . LEU A 1 173 ? 14.795 4.080 -13.984 1.00 94.88 173 LEU A C 1
ATOM 1368 O O . LEU A 1 173 ? 13.777 4.638 -14.378 1.00 94.88 173 LEU A O 1
ATOM 1372 N N . GLU A 1 174 ? 16.003 4.449 -14.391 1.00 91.56 174 GLU A N 1
ATOM 1373 C CA . GLU A 1 174 ? 16.188 5.344 -15.526 1.00 91.56 174 GLU A CA 1
ATOM 1374 C C . GLU A 1 174 ? 16.326 4.494 -16.793 1.00 91.56 174 GLU A C 1
ATOM 1376 O O . GLU A 1 174 ? 17.307 3.769 -16.969 1.00 91.56 174 GLU A O 1
ATOM 1381 N N . LEU A 1 175 ? 15.311 4.535 -17.656 1.00 90.69 175 LEU A N 1
ATOM 1382 C CA . LEU A 1 175 ? 15.216 3.672 -18.830 1.00 90.69 175 LEU A CA 1
ATOM 1383 C C . LEU A 1 175 ? 15.535 4.467 -20.094 1.00 90.69 175 LEU A C 1
ATOM 1385 O O . LEU A 1 175 ? 14.740 5.278 -20.568 1.00 90.69 175 LEU A O 1
ATOM 1389 N N . THR A 1 176 ? 16.719 4.217 -20.646 1.00 90.25 176 THR A N 1
ATOM 1390 C CA . THR A 1 176 ? 17.207 4.853 -21.875 1.00 90.25 176 THR A CA 1
ATOM 1391 C C . THR A 1 176 ? 17.432 3.825 -22.974 1.00 90.25 176 THR A C 1
ATOM 1393 O O . THR A 1 176 ? 17.683 2.648 -22.701 1.00 90.25 176 THR A O 1
ATOM 1396 N N . ASP A 1 177 ? 17.291 4.237 -24.231 1.00 83.62 177 ASP A N 1
ATOM 1397 C CA . ASP A 1 177 ? 17.729 3.416 -25.358 1.00 83.62 177 ASP A CA 1
ATOM 1398 C C . ASP A 1 177 ? 19.249 3.488 -25.561 1.00 83.62 177 ASP A C 1
ATOM 1400 O O . ASP A 1 177 ? 19.967 4.214 -24.874 1.00 83.62 177 ASP A O 1
ATOM 1404 N N . THR A 1 178 ? 19.761 2.742 -26.541 1.00 84.06 178 THR A N 1
ATOM 1405 C CA . THR A 1 178 ? 21.196 2.717 -26.867 1.00 84.06 178 THR A CA 1
ATOM 1406 C C . THR A 1 178 ? 21.754 4.074 -27.297 1.00 84.06 178 THR A C 1
ATOM 1408 O O . THR A 1 178 ? 22.969 4.254 -27.306 1.00 84.06 178 THR A O 1
ATOM 1411 N N . ASN A 1 179 ? 20.889 5.020 -27.673 1.00 86.25 179 ASN A N 1
ATOM 1412 C CA . ASN A 1 179 ? 21.264 6.382 -28.039 1.00 86.25 179 ASN A CA 1
ATOM 1413 C C . ASN A 1 179 ? 21.106 7.359 -26.859 1.00 86.25 179 ASN A C 1
ATOM 1415 O O . ASN A 1 179 ? 21.305 8.560 -27.036 1.00 86.25 179 ASN A O 1
ATOM 1419 N N . GLY A 1 180 ? 20.750 6.864 -25.669 1.00 82.81 180 GLY A N 1
ATOM 1420 C CA . GLY A 1 180 ? 20.539 7.658 -24.461 1.00 82.81 180 GLY A CA 1
ATOM 1421 C C . GLY A 1 180 ? 19.186 8.370 -24.403 1.00 82.81 180 GLY A C 1
ATOM 1422 O O . GLY A 1 180 ? 18.982 9.199 -23.518 1.00 82.81 180 GLY A O 1
ATOM 1423 N N . ALA A 1 181 ? 18.255 8.091 -25.321 1.00 86.00 181 ALA A N 1
ATOM 1424 C CA . ALA A 1 181 ? 16.934 8.707 -25.283 1.00 86.00 181 ALA A CA 1
ATOM 1425 C C . ALA A 1 181 ? 16.042 7.997 -24.256 1.00 86.00 181 ALA A C 1
ATOM 1427 O O . ALA A 1 181 ? 15.913 6.772 -24.277 1.00 86.00 181 ALA A O 1
ATOM 1428 N N . GLN A 1 182 ? 15.409 8.775 -23.376 1.00 83.75 182 GLN A N 1
ATOM 1429 C CA . GLN A 1 182 ? 14.478 8.266 -22.366 1.00 83.75 182 GLN A CA 1
ATOM 1430 C C . GLN A 1 182 ? 13.288 7.564 -23.022 1.00 83.75 182 GLN A C 1
ATOM 1432 O O . GLN A 1 182 ? 12.684 8.076 -23.972 1.00 83.75 182 GLN A O 1
ATOM 1437 N N . LYS A 1 183 ? 12.931 6.399 -22.488 1.00 86.19 183 LYS A N 1
ATOM 1438 C CA . LYS A 1 183 ? 11.765 5.627 -22.906 1.00 86.19 183 LYS A CA 1
ATOM 1439 C C . LYS A 1 183 ? 10.704 5.658 -21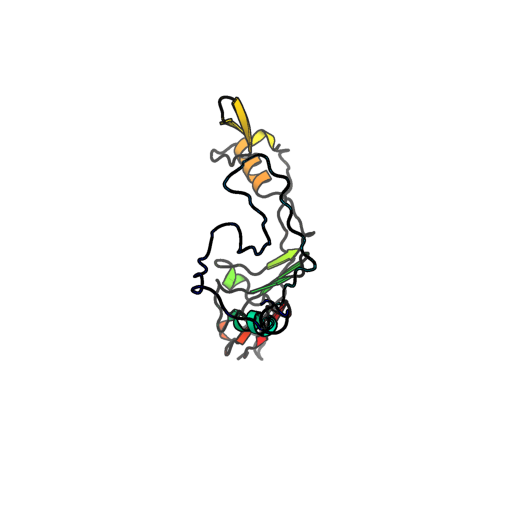.816 1.00 86.19 183 LYS A C 1
ATOM 1441 O O . LYS A 1 183 ? 10.986 5.478 -20.637 1.00 86.19 183 LYS A O 1
ATOM 1446 N N . GLY A 1 184 ? 9.463 5.893 -22.233 1.00 90.38 184 GLY A N 1
ATOM 1447 C CA . GLY A 1 184 ? 8.311 5.825 -21.343 1.00 90.38 184 GLY A CA 1
ATOM 1448 C C . GLY A 1 184 ? 7.860 4.386 -21.093 1.00 90.38 184 GLY A C 1
ATOM 1449 O O . GLY A 1 184 ? 8.417 3.424 -21.625 1.00 90.38 184 GLY A O 1
ATOM 1450 N N . ALA A 1 185 ? 6.770 4.247 -20.342 1.00 92.56 185 ALA A N 1
ATOM 1451 C CA . ALA A 1 185 ? 6.151 2.961 -20.013 1.00 92.56 185 ALA A CA 1
ATOM 1452 C C . ALA A 1 185 ? 5.786 2.100 -21.237 1.00 92.56 185 ALA A C 1
ATOM 1454 O O . ALA A 1 185 ? 5.686 0.883 -21.134 1.00 92.56 185 ALA A O 1
ATOM 1455 N N . ASN A 1 186 ? 5.631 2.707 -22.416 1.00 92.00 186 ASN A N 1
ATOM 1456 C CA . ASN A 1 186 ? 5.370 2.004 -23.672 1.00 92.00 186 ASN A CA 1
ATOM 1457 C C . ASN A 1 186 ? 6.530 1.112 -24.154 1.00 92.00 186 ASN A C 1
ATOM 1459 O O . ASN A 1 186 ? 6.312 0.278 -25.029 1.00 92.00 186 ASN A O 1
ATOM 1463 N N . ALA A 1 187 ? 7.743 1.278 -23.619 1.00 92.50 187 ALA A N 1
ATOM 1464 C CA . ALA A 1 187 ? 8.872 0.386 -23.890 1.00 92.50 187 ALA A CA 1
ATOM 1465 C C . ALA A 1 187 ? 8.867 -0.883 -23.019 1.00 92.50 187 ALA A C 1
ATOM 1467 O O . ALA A 1 187 ? 9.658 -1.794 -23.249 1.00 92.50 187 ALA A O 1
ATOM 1468 N N . ILE A 1 188 ? 7.975 -0.964 -22.030 1.00 95.38 188 ILE A N 1
ATOM 1469 C CA . ILE A 1 188 ? 7.866 -2.099 -21.117 1.00 95.38 188 ILE A CA 1
ATOM 1470 C C . ILE A 1 188 ? 6.719 -3.006 -21.570 1.00 95.38 188 ILE A C 1
ATOM 1472 O O . ILE A 1 188 ? 5.625 -2.550 -21.895 1.00 95.38 188 ILE A O 1
ATOM 1476 N N . SER A 1 189 ? 6.974 -4.310 -21.602 1.00 96.38 189 SER A N 1
ATOM 1477 C CA . SER A 1 189 ? 6.016 -5.331 -22.040 1.00 96.38 189 SER A CA 1
ATOM 1478 C C . SER A 1 189 ? 6.207 -6.638 -21.269 1.00 96.38 189 SER A C 1
ATOM 1480 O O . SER A 1 189 ? 7.142 -6.755 -20.478 1.00 96.38 189 SER A O 1
ATOM 1482 N N . ASN A 1 190 ? 5.334 -7.628 -21.494 1.00 97.56 190 ASN A N 1
ATOM 1483 C CA . ASN A 1 190 ? 5.381 -8.939 -20.827 1.00 97.56 190 ASN A CA 1
ATOM 1484 C C . ASN A 1 190 ? 5.470 -8.829 -19.293 1.00 97.56 190 ASN A C 1
ATOM 1486 O O . ASN A 1 190 ? 6.251 -9.541 -18.658 1.00 97.56 190 ASN A O 1
ATOM 1490 N N . ILE A 1 191 ? 4.703 -7.898 -18.721 1.00 98.31 191 ILE A N 1
ATOM 1491 C CA . ILE A 1 191 ? 4.675 -7.627 -17.284 1.00 98.31 191 ILE A CA 1
ATOM 1492 C C . ILE A 1 191 ? 4.071 -8.833 -16.567 1.00 98.31 191 ILE A C 1
ATOM 1494 O O . ILE A 1 191 ? 2.989 -9.303 -16.911 1.00 98.31 191 ILE A O 1
ATOM 1498 N N . ARG A 1 192 ? 4.778 -9.317 -15.550 1.00 98.31 192 ARG A N 1
ATOM 1499 C CA . ARG A 1 192 ? 4.308 -10.313 -14.590 1.00 98.31 192 ARG A CA 1
ATOM 1500 C C . ARG A 1 192 ? 4.768 -9.864 -13.217 1.00 98.31 192 ARG A C 1
ATOM 1502 O O . ARG A 1 192 ? 5.912 -10.094 -12.834 1.00 98.31 192 ARG A O 1
ATOM 1509 N N . GLN A 1 193 ? 3.882 -9.193 -12.501 1.00 98.50 193 GLN A N 1
ATOM 1510 C CA . GLN A 1 193 ? 4.128 -8.759 -11.138 1.00 98.50 193 GLN A CA 1
ATOM 1511 C C . GLN A 1 193 ? 3.228 -9.534 -10.175 1.00 98.50 193 GLN A C 1
ATOM 1513 O O . GLN A 1 193 ? 2.064 -9.803 -10.476 1.00 98.50 193 GLN A O 1
ATOM 1518 N N . MET A 1 194 ? 3.773 -9.906 -9.020 1.00 98.38 194 MET A N 1
ATOM 1519 C CA . MET A 1 194 ? 3.065 -10.624 -7.968 1.00 98.38 194 MET A CA 1
ATOM 1520 C C . MET A 1 194 ? 3.384 -10.026 -6.597 1.00 98.38 194 MET A C 1
ATOM 1522 O O . MET A 1 194 ? 4.552 -9.821 -6.278 1.00 98.38 194 MET A O 1
ATOM 1526 N N . LEU A 1 195 ? 2.358 -9.815 -5.768 1.00 98.38 195 LEU A N 1
ATOM 1527 C CA . LEU A 1 195 ? 2.519 -9.658 -4.321 1.00 98.38 195 LEU A CA 1
ATOM 1528 C C . LEU A 1 195 ? 2.415 -11.039 -3.668 1.00 98.38 195 LEU A C 1
ATOM 1530 O O . LEU A 1 195 ? 1.322 -11.608 -3.591 1.00 98.38 195 LEU A O 1
ATOM 1534 N N . ASP A 1 196 ? 3.544 -11.564 -3.201 1.00 98.19 196 ASP A N 1
ATOM 1535 C CA . ASP A 1 196 ? 3.581 -12.761 -2.370 1.00 98.19 196 ASP A CA 1
ATOM 1536 C C . ASP A 1 196 ? 3.121 -12.402 -0.952 1.00 98.19 196 ASP A C 1
ATOM 1538 O O . ASP A 1 196 ? 3.843 -11.783 -0.167 1.00 98.19 196 ASP A O 1
ATOM 1542 N N . LEU A 1 197 ? 1.891 -12.796 -0.623 1.00 97.25 197 LEU A N 1
ATOM 1543 C CA . LEU A 1 197 ? 1.276 -12.509 0.670 1.00 97.25 197 LEU A CA 1
ATOM 1544 C C . LEU A 1 197 ? 1.863 -13.342 1.815 1.00 97.25 197 LEU A C 1
ATOM 1546 O O . LEU A 1 197 ? 1.694 -12.975 2.978 1.00 97.25 197 LEU A O 1
ATOM 1550 N N . TRP A 1 198 ? 2.501 -14.472 1.510 1.00 97.31 198 TRP A N 1
ATOM 1551 C CA . TRP A 1 198 ? 3.092 -15.347 2.516 1.00 97.31 198 TRP A CA 1
ATOM 1552 C C . TRP A 1 198 ? 4.445 -14.811 2.982 1.00 97.31 198 TRP A C 1
ATOM 1554 O O . TRP A 1 198 ? 4.694 -14.731 4.185 1.00 97.31 198 TRP A O 1
ATOM 1564 N N . ASN A 1 199 ? 5.284 -14.399 2.030 1.00 96.69 199 ASN A N 1
ATOM 1565 C CA . ASN A 1 199 ? 6.626 -13.883 2.302 1.00 96.69 199 ASN A CA 1
ATOM 1566 C C . ASN A 1 199 ? 6.665 -12.356 2.493 1.00 96.69 199 ASN A C 1
ATOM 1568 O O . ASN A 1 199 ? 7.615 -11.836 3.076 1.00 96.69 199 ASN A O 1
ATOM 1572 N N . GLY A 1 200 ? 5.629 -11.633 2.055 1.00 96.50 200 GLY A N 1
ATOM 1573 C CA . GLY A 1 200 ? 5.564 -10.173 2.152 1.00 96.50 200 GLY A CA 1
ATOM 1574 C C . GLY A 1 200 ? 6.476 -9.464 1.150 1.00 96.50 200 GLY A C 1
ATOM 1575 O O . GLY A 1 200 ? 7.053 -8.426 1.472 1.00 96.50 200 GLY A O 1
ATOM 1576 N N . GLU A 1 201 ? 6.617 -10.023 -0.052 1.00 97.69 201 GLU A N 1
ATOM 1577 C CA . GLU A 1 201 ? 7.498 -9.518 -1.108 1.00 97.69 201 GLU A CA 1
ATOM 1578 C C . GLU A 1 201 ? 6.730 -9.210 -2.397 1.00 97.69 201 GLU A C 1
ATOM 1580 O O . GLU A 1 201 ? 5.706 -9.824 -2.694 1.00 97.69 201 GLU A O 1
ATOM 1585 N N . ILE A 1 202 ? 7.237 -8.251 -3.175 1.00 98.50 202 ILE A N 1
ATOM 1586 C CA . ILE A 1 202 ? 6.767 -8.000 -4.540 1.00 98.50 202 ILE A CA 1
ATOM 1587 C C . ILE A 1 202 ? 7.834 -8.503 -5.499 1.00 98.50 202 ILE A C 1
ATOM 1589 O O . ILE A 1 202 ? 8.983 -8.066 -5.442 1.00 98.50 202 ILE A O 1
ATOM 1593 N N . ILE A 1 203 ? 7.431 -9.393 -6.397 1.00 98.44 203 ILE A N 1
ATOM 1594 C CA . ILE A 1 203 ? 8.272 -9.935 -7.462 1.00 98.44 203 ILE A CA 1
ATOM 1595 C C . ILE A 1 203 ? 7.763 -9.351 -8.773 1.00 98.44 203 ILE A C 1
ATOM 1597 O O . ILE A 1 203 ? 6.567 -9.422 -9.049 1.00 98.44 203 ILE A O 1
ATOM 1601 N N . SER A 1 204 ? 8.653 -8.749 -9.560 1.00 98.19 204 SER A N 1
ATOM 1602 C CA . SER A 1 204 ? 8.296 -8.072 -10.806 1.00 98.19 204 SER A CA 1
ATOM 1603 C C . SER A 1 204 ? 9.224 -8.500 -11.931 1.00 98.19 204 SER A C 1
ATOM 1605 O O . SER A 1 204 ? 10.420 -8.221 -11.892 1.00 98.19 204 SER A O 1
ATOM 1607 N N . ASP A 1 205 ? 8.653 -9.127 -12.952 1.00 98.12 205 ASP A N 1
ATOM 1608 C CA . ASP A 1 205 ? 9.330 -9.492 -14.188 1.00 98.12 205 ASP A CA 1
ATOM 1609 C C . ASP A 1 205 ? 8.720 -8.716 -15.355 1.00 98.12 205 ASP A C 1
ATOM 1611 O O . ASP A 1 205 ? 7.499 -8.634 -15.496 1.00 98.12 205 ASP A O 1
ATOM 1615 N N . PHE A 1 206 ? 9.560 -8.170 -16.229 1.00 97.19 206 PHE A N 1
ATOM 1616 C CA . PHE A 1 206 ? 9.117 -7.485 -17.441 1.00 97.19 206 PHE A CA 1
ATOM 1617 C C . PHE A 1 206 ? 10.198 -7.532 -18.524 1.00 97.19 206 PHE A C 1
ATOM 1619 O O . PHE A 1 206 ? 11.364 -7.825 -18.267 1.00 97.19 206 PHE A O 1
ATOM 1626 N N . THR A 1 207 ? 9.808 -7.243 -19.762 1.00 96.50 207 THR A N 1
ATOM 1627 C CA . THR A 1 207 ? 10.719 -7.039 -20.894 1.00 96.50 207 THR A CA 1
ATOM 1628 C C . THR A 1 207 ? 10.822 -5.551 -21.199 1.00 96.50 207 THR A C 1
ATOM 1630 O O . THR A 1 207 ? 9.797 -4.883 -21.333 1.00 96.50 207 THR A O 1
ATOM 1633 N N . TYR A 1 208 ? 12.048 -5.051 -21.337 1.00 92.31 208 TYR A N 1
ATOM 1634 C CA . TYR A 1 208 ? 12.346 -3.698 -21.804 1.00 92.31 208 TYR A CA 1
ATOM 1635 C C . TYR A 1 208 ? 12.804 -3.751 -23.268 1.00 92.31 208 TYR A C 1
ATOM 1637 O O . TYR A 1 208 ? 13.738 -4.493 -23.577 1.00 92.31 208 TYR A O 1
ATOM 1645 N N . ASN A 1 209 ? 12.118 -3.014 -24.148 1.00 84.12 209 ASN A N 1
ATOM 1646 C CA . ASN A 1 209 ? 12.322 -3.006 -25.604 1.00 84.12 209 ASN A CA 1
ATOM 1647 C C . ASN A 1 209 ? 12.981 -1.721 -26.115 1.00 84.12 209 ASN A C 1
ATOM 1649 O O . ASN A 1 209 ? 12.626 -0.626 -25.620 1.00 84.12 209 ASN A O 1
#